Protein AF-0000000076593878 (afdb_homodimer)

Organism: Saccharopolyspora spinosa (NCBI:txid60894)

Structure (mmCIF, N/CA/C/O backbone):
data_AF-0000000076593878-model_v1
#
loop_
_entity.id
_entity.type
_entity.pdbx_description
1 polymer 'Uncharacterized protein'
#
loop_
_atom_site.group_PDB
_atom_site.id
_atom_site.type_symbol
_atom_site.label_atom_id
_atom_site.label_alt_id
_atom_site.label_comp_id
_atom_site.label_asym_id
_atom_site.label_entity_id
_atom_site.label_seq_id
_atom_site.pdbx_PDB_ins_code
_atom_site.Cartn_x
_atom_site.Cartn_y
_atom_site.Cartn_z
_atom_site.occupancy
_atom_site.B_iso_or_equiv
_atom_site.auth_seq_id
_atom_site.auth_comp_id
_atom_site.auth_asym_id
_atom_site.auth_atom_id
_atom_site.pdbx_PDB_model_num
ATOM 1 N N . MET A 1 1 ? -22.578 4.512 6.867 1 54.75 1 MET A N 1
ATOM 2 C CA . MET A 1 1 ? -22.625 3.113 6.445 1 54.75 1 MET A CA 1
ATOM 3 C C . MET A 1 1 ? -21.812 2.895 5.176 1 54.75 1 MET A C 1
ATOM 5 O O . MET A 1 1 ? -20.969 1.995 5.125 1 54.75 1 MET A O 1
ATOM 9 N N . PHE A 1 2 ? -21.906 3.781 4.332 1 72.5 2 PHE A N 1
ATOM 10 C CA . PHE A 1 2 ? -21.297 3.645 3.018 1 72.5 2 PHE A CA 1
ATOM 11 C C . PHE A 1 2 ? -19.766 3.629 3.131 1 72.5 2 PHE A C 1
ATOM 13 O O . PHE A 1 2 ? -19.109 2.781 2.529 1 72.5 2 PHE A O 1
ATOM 20 N N . LEU A 1 3 ? -19.312 4.266 4.168 1 77.94 3 LEU A N 1
ATOM 21 C CA . LEU A 1 3 ? -17.859 4.352 4.285 1 77.94 3 LEU A CA 1
ATOM 22 C C . LEU A 1 3 ? -17.297 3.072 4.887 1 77.94 3 LEU A C 1
ATOM 24 O O . LEU A 1 3 ? -16.234 2.609 4.473 1 77.94 3 LEU A O 1
ATOM 28 N N . ARG A 1 4 ? -18.078 2.559 5.812 1 79.38 4 ARG A N 1
ATOM 29 C CA . ARG A 1 4 ? -17.656 1.31 6.441 1 79.38 4 ARG A CA 1
ATOM 30 C C . ARG A 1 4 ? -17.594 0.178 5.422 1 79.38 4 ARG A C 1
ATOM 32 O O . ARG A 1 4 ? -16.656 -0.629 5.441 1 79.38 4 ARG A O 1
ATOM 39 N N . GLU A 1 5 ? -18.516 0.174 4.539 1 83.25 5 GLU A N 1
ATOM 40 C CA . GLU A 1 5 ? -18.562 -0.857 3.508 1 83.25 5 GLU A CA 1
ATOM 41 C C . GLU A 1 5 ? -17.375 -0.74 2.559 1 83.25 5 GLU A C 1
ATOM 43 O O . GLU A 1 5 ? -16.844 -1.751 2.105 1 83.25 5 GLU A O 1
ATOM 48 N N . LEU A 1 6 ? -17.047 0.473 2.32 1 83.31 6 LEU A N 1
ATOM 49 C CA . LEU A 1 6 ? -15.914 0.714 1.433 1 83.31 6 LEU A CA 1
ATOM 50 C C . LEU A 1 6 ? -14.625 0.171 2.037 1 83.31 6 LEU A C 1
ATOM 52 O O . LEU A 1 6 ? -13.875 -0.547 1.37 1 83.31 6 LEU A O 1
ATOM 56 N N . TYR A 1 7 ? -14.469 0.347 3.32 1 86.38 7 TYR A N 1
ATOM 57 C CA . TYR A 1 7 ? -13.273 -0.118 4.02 1 86.38 7 TYR A CA 1
ATOM 58 C C . TYR A 1 7 ? -13.289 -1.635 4.176 1 86.38 7 TYR A C 1
ATOM 60 O O . TYR A 1 7 ? -12.266 -2.293 4 1 86.38 7 TYR A O 1
ATOM 68 N N . GLU A 1 8 ? -14.445 -2.131 4.398 1 90.31 8 GLU A N 1
ATOM 69 C CA . GLU A 1 8 ? -14.594 -3.574 4.559 1 90.31 8 GLU A CA 1
ATOM 70 C C . GLU A 1 8 ? -14.32 -4.305 3.246 1 90.31 8 GLU A C 1
ATOM 72 O O . GLU A 1 8 ? -13.766 -5.406 3.248 1 90.31 8 GLU A O 1
ATOM 77 N N . SER A 1 9 ? -14.703 -3.691 2.174 1 92.06 9 SER A N 1
ATOM 78 C CA . SER A 1 9 ? -14.469 -4.336 0.887 1 92.06 9 SER A CA 1
ATOM 79 C C . SER A 1 9 ? -12.977 -4.492 0.606 1 92.06 9 SER A C 1
ATOM 81 O O . SER A 1 9 ? -12.547 -5.504 0.048 1 92.06 9 SER A O 1
ATOM 83 N N . VAL A 1 10 ? -12.258 -3.512 0.946 1 92.75 10 VAL A N 1
ATOM 84 C CA . VAL A 1 10 ? -10.812 -3.576 0.75 1 92.75 10 VAL A CA 1
ATOM 85 C C . VAL A 1 10 ? -10.227 -4.684 1.617 1 92.75 10 VAL A C 1
ATOM 87 O O . VAL A 1 10 ? -9.453 -5.512 1.135 1 92.75 10 VAL A O 1
ATOM 90 N N . ARG A 1 11 ? -10.633 -4.789 2.875 1 94.5 11 ARG A N 1
ATOM 91 C CA . ARG A 1 11 ? -10.141 -5.82 3.785 1 94.5 11 ARG A CA 1
ATOM 92 C C . ARG A 1 11 ? -10.492 -7.211 3.273 1 94.5 11 ARG A C 1
ATOM 94 O O . ARG A 1 11 ? -9.664 -8.125 3.316 1 94.5 11 ARG A O 1
ATOM 101 N N . GLN A 1 12 ? -11.664 -7.309 2.74 1 94.38 12 GLN A N 1
ATOM 102 C CA . GLN A 1 12 ? -12.125 -8.594 2.24 1 94.38 12 GLN A CA 1
ATOM 103 C C . GLN A 1 12 ? -11.328 -9.031 1.016 1 94.38 12 GLN A C 1
ATOM 105 O O . GLN A 1 12 ? -10.984 -10.211 0.874 1 94.38 12 GLN A O 1
ATOM 110 N N . ARG A 1 13 ? -11.102 -8.086 0.223 1 95.25 13 ARG A N 1
ATOM 111 C CA . ARG A 1 13 ? -10.328 -8.414 -0.969 1 95.25 13 ARG A CA 1
ATOM 112 C C . ARG A 1 13 ? -8.922 -8.867 -0.598 1 95.25 13 ARG A C 1
ATOM 114 O O . ARG A 1 13 ? -8.43 -9.875 -1.114 1 95.25 13 ARG A O 1
ATOM 121 N N . LEU A 1 14 ? -8.266 -8.156 0.247 1 97.56 14 LEU A N 1
ATOM 122 C CA . LEU A 1 14 ? -6.918 -8.523 0.685 1 97.56 14 LEU A CA 1
ATOM 123 C C . LEU A 1 14 ? -6.918 -9.883 1.376 1 97.56 14 LEU A C 1
ATOM 125 O O . LEU A 1 14 ? -6.035 -10.703 1.134 1 97.56 14 LEU A O 1
ATOM 129 N N . ASP A 1 15 ? -7.914 -10.133 2.174 1 97.25 15 ASP A N 1
ATOM 130 C CA . ASP A 1 15 ? -8.023 -11.406 2.867 1 97.25 15 ASP A CA 1
ATOM 131 C C . ASP A 1 15 ? -8.242 -12.555 1.88 1 97.25 15 ASP A C 1
ATOM 133 O O . ASP A 1 15 ? -7.719 -13.656 2.072 1 97.25 15 ASP A O 1
ATOM 137 N N . ALA A 1 16 ? -9.047 -12.305 0.871 1 97 16 ALA A N 1
ATOM 138 C CA . ALA A 1 16 ? -9.32 -13.32 -0.139 1 97 16 ALA A CA 1
ATOM 139 C C . ALA A 1 16 ? -8.047 -13.695 -0.891 1 97 16 ALA A C 1
ATOM 141 O O . ALA A 1 16 ? -7.77 -14.883 -1.106 1 97 16 ALA A O 1
ATOM 142 N N . VAL A 1 17 ? -7.301 -12.672 -1.257 1 97.75 17 VAL A N 1
ATOM 143 C CA . VAL A 1 17 ? -6.051 -12.914 -1.962 1 97.75 17 VAL A CA 1
ATOM 144 C C . VAL A 1 17 ? -5.09 -13.688 -1.058 1 97.75 17 VAL A C 1
ATOM 146 O O . VAL A 1 17 ? -4.477 -14.672 -1.487 1 97.75 17 VAL A O 1
ATOM 149 N N . ALA A 1 18 ? -5.008 -13.312 0.172 1 97.38 18 ALA A N 1
ATOM 150 C CA . ALA A 1 18 ? -4.137 -13.977 1.138 1 97.38 18 ALA A CA 1
ATOM 151 C C . ALA A 1 18 ? -4.512 -15.445 1.294 1 97.38 18 ALA A C 1
ATOM 153 O O . ALA A 1 18 ? -3.637 -16.312 1.355 1 97.38 18 ALA A O 1
ATOM 154 N N . ARG A 1 19 ? -5.742 -15.695 1.336 1 97.94 19 ARG A N 1
ATOM 155 C CA . ARG A 1 19 ? -6.223 -17.062 1.528 1 97.94 19 ARG A CA 1
ATOM 156 C C . ARG A 1 19 ? -5.832 -17.953 0.352 1 97.94 19 ARG A C 1
ATOM 158 O O . ARG A 1 19 ? -5.363 -19.078 0.543 1 97.94 19 ARG A O 1
ATOM 165 N N . VAL A 1 20 ? -6.016 -17.453 -0.821 1 98.19 20 VAL A N 1
ATOM 166 C CA . VAL A 1 20 ? -5.711 -18.25 -2.006 1 98.19 20 VAL A CA 1
ATOM 167 C C . VAL A 1 20 ? -4.211 -18.531 -2.064 1 98.19 20 VAL A C 1
ATOM 169 O O . VAL A 1 20 ? -3.797 -19.672 -2.336 1 98.19 20 VAL A O 1
ATOM 172 N N . VAL A 1 21 ? -3.455 -17.578 -1.783 1 98.06 21 VAL A N 1
ATOM 173 C CA . VAL A 1 21 ? -2.008 -17.719 -1.889 1 98.06 21 VAL A CA 1
ATOM 174 C C . VAL A 1 21 ? -1.508 -18.688 -0.822 1 98.06 21 VAL A C 1
ATOM 176 O O . VAL A 1 21 ? -0.576 -19.469 -1.063 1 98.06 21 VAL A O 1
ATOM 179 N N . SER A 1 22 ? -2.123 -18.75 0.292 1 96.69 22 SER A N 1
ATOM 180 C CA . SER A 1 22 ? -1.686 -19.578 1.409 1 96.69 22 SER A CA 1
ATOM 181 C C . SER A 1 22 ? -2.18 -21.016 1.257 1 96.69 22 SER A C 1
ATOM 183 O O . SER A 1 22 ? -1.476 -21.953 1.614 1 96.69 22 SER A O 1
ATOM 185 N N . ALA A 1 23 ? -3.334 -21.156 0.698 1 97.06 23 ALA A N 1
ATOM 186 C CA . ALA A 1 23 ? -3.955 -22.469 0.808 1 97.06 23 ALA A CA 1
ATOM 187 C C . ALA A 1 23 ? -4.363 -23 -0.564 1 97.06 23 ALA A C 1
ATOM 189 O O . ALA A 1 23 ? -4.699 -24.188 -0.706 1 97.06 23 ALA A O 1
ATOM 190 N N . GLY A 1 24 ? -4.391 -22.141 -1.511 1 97.69 24 GLY A N 1
ATOM 191 C CA . GLY A 1 24 ? -4.836 -22.578 -2.826 1 97.69 24 GLY A CA 1
ATOM 192 C C . GLY A 1 24 ? -3.848 -23.5 -3.514 1 97.69 24 GLY A C 1
ATOM 193 O O . GLY A 1 24 ? -2.682 -23.578 -3.119 1 97.69 24 GLY A O 1
ATOM 194 N N . ASP A 1 25 ? -4.375 -24.188 -4.508 1 97.75 25 ASP A N 1
ATOM 195 C CA . ASP A 1 25 ? -3.463 -24.984 -5.316 1 97.75 25 ASP A CA 1
ATOM 196 C C . ASP A 1 25 ? -2.664 -24.109 -6.277 1 97.75 25 ASP A C 1
ATOM 198 O O . ASP A 1 25 ? -2.922 -22.906 -6.395 1 97.75 25 ASP A O 1
ATOM 202 N N . ASP A 1 26 ? -1.731 -24.766 -6.949 1 97.38 26 ASP A N 1
ATOM 203 C CA . ASP A 1 26 ? -0.794 -24 -7.766 1 97.38 26 ASP A CA 1
ATOM 204 C C . ASP A 1 26 ? -1.521 -23.234 -8.875 1 97.38 26 ASP A C 1
ATOM 206 O O . ASP A 1 26 ? -1.157 -22.109 -9.211 1 97.38 26 ASP A O 1
ATOM 210 N N . ARG A 1 27 ? -2.453 -23.844 -9.422 1 98 27 ARG A N 1
ATOM 211 C CA . ARG A 1 27 ? -3.193 -23.188 -10.492 1 98 27 ARG A CA 1
ATOM 212 C C . ARG A 1 27 ? -3.932 -21.953 -9.984 1 98 27 ARG A C 1
ATOM 214 O O . ARG A 1 27 ? -3.904 -20.906 -10.617 1 98 27 ARG A O 1
ATOM 221 N N . ALA A 1 28 ? -4.586 -22.125 -8.875 1 98.19 28 ALA A N 1
ATOM 222 C CA . ALA A 1 28 ? -5.316 -21.016 -8.281 1 98.19 28 ALA A CA 1
ATOM 223 C C . ALA A 1 28 ? -4.371 -19.891 -7.867 1 98.19 28 ALA A C 1
ATOM 225 O O . ALA A 1 28 ? -4.668 -18.719 -8.078 1 98.19 28 ALA A O 1
ATOM 226 N N . VAL A 1 29 ? -3.258 -20.281 -7.336 1 98.44 29 VAL A N 1
ATOM 227 C CA . VAL A 1 29 ? -2.273 -19.297 -6.879 1 98.44 29 VAL A CA 1
ATOM 228 C C . VAL A 1 29 ? -1.718 -18.531 -8.07 1 98.44 29 VAL A C 1
ATOM 230 O O . VAL A 1 29 ? -1.617 -17.297 -8.031 1 98.44 29 VAL A O 1
ATOM 233 N N . THR A 1 30 ? -1.442 -19.219 -9.094 1 98.12 30 THR A N 1
ATOM 234 C CA . THR A 1 30 ? -0.913 -18.578 -10.289 1 98.12 30 THR A CA 1
ATOM 235 C C . THR A 1 30 ? -1.935 -17.609 -10.883 1 98.12 30 THR A C 1
ATOM 237 O O . THR A 1 30 ? -1.59 -16.484 -11.258 1 98.12 30 THR A O 1
ATOM 240 N N . ALA A 1 31 ? -3.162 -18.016 -10.914 1 97.88 31 ALA A N 1
ATOM 241 C CA . ALA A 1 31 ? -4.215 -17.188 -11.477 1 97.88 31 ALA A CA 1
ATOM 242 C C . ALA A 1 31 ? -4.387 -15.898 -10.672 1 97.88 31 ALA A C 1
ATOM 244 O O . ALA A 1 31 ? -4.465 -14.805 -11.242 1 97.88 31 ALA A O 1
ATOM 245 N N . VAL A 1 32 ? -4.41 -16.062 -9.406 1 97.44 32 VAL A N 1
ATOM 246 C CA . VAL A 1 32 ? -4.613 -14.906 -8.539 1 97.44 32 VAL A CA 1
ATOM 247 C C . VAL A 1 32 ? -3.396 -13.984 -8.609 1 97.44 32 VAL A C 1
ATOM 249 O O . VAL A 1 32 ? -3.535 -12.758 -8.602 1 97.44 32 VAL A O 1
ATOM 252 N N . ALA A 1 33 ? -2.254 -14.57 -8.656 1 98.19 33 ALA A N 1
ATOM 253 C CA . ALA A 1 33 ? -1.042 -13.758 -8.75 1 98.19 33 ALA A CA 1
ATOM 254 C C . ALA A 1 33 ? -1.057 -12.891 -10 1 98.19 33 ALA A C 1
ATOM 256 O O . ALA A 1 33 ? -0.805 -11.688 -9.93 1 98.19 33 ALA A O 1
ATOM 257 N N . ARG A 1 34 ? -1.435 -13.43 -11.086 1 97.38 34 ARG A N 1
ATOM 258 C CA . ARG A 1 34 ? -1.4 -12.719 -12.359 1 97.38 34 ARG A CA 1
ATOM 259 C C . ARG A 1 34 ? -2.494 -11.656 -12.43 1 97.38 34 ARG A C 1
ATOM 261 O O . ARG A 1 34 ? -2.303 -10.594 -13.031 1 97.38 34 ARG A O 1
ATOM 268 N N . SER A 1 35 ? -3.535 -11.883 -11.727 1 95.75 35 SER A N 1
ATOM 269 C CA . SER A 1 35 ? -4.645 -10.938 -11.797 1 95.75 35 SER A CA 1
ATOM 270 C C . SER A 1 35 ? -4.523 -9.859 -10.719 1 95.75 35 SER A C 1
ATOM 272 O O . SER A 1 35 ? -4.863 -8.703 -10.953 1 95.75 35 SER A O 1
ATOM 274 N N . GLU A 1 36 ? -3.996 -10.281 -9.539 1 97 36 GLU A N 1
ATOM 275 C CA . GLU A 1 36 ? -4.148 -9.383 -8.398 1 97 36 GLU A CA 1
ATOM 276 C C . GLU A 1 36 ? -2.832 -8.695 -8.062 1 97 36 GLU A C 1
ATOM 278 O O . GLU A 1 36 ? -2.828 -7.566 -7.555 1 97 36 GLU A O 1
ATOM 283 N N . VAL A 1 37 ? -1.697 -9.273 -8.352 1 97.5 37 VAL A N 1
ATOM 284 C CA . VAL A 1 37 ? -0.417 -8.742 -7.895 1 97.5 37 VAL A CA 1
ATOM 285 C C . VAL A 1 37 ? -0.164 -7.383 -8.539 1 97.5 37 VAL A C 1
ATOM 287 O O . VAL A 1 37 ? 0.262 -6.441 -7.863 1 97.5 37 VAL A O 1
ATOM 290 N N . PRO A 1 38 ? -0.477 -7.188 -9.812 1 97 38 PRO A N 1
ATOM 291 C CA . PRO A 1 38 ? -0.31 -5.844 -10.375 1 97 38 PRO A CA 1
ATOM 292 C C . PRO A 1 38 ? -1.121 -4.785 -9.633 1 97 38 PRO A C 1
ATOM 294 O O . PRO A 1 38 ? -0.655 -3.658 -9.461 1 97 38 PRO A O 1
ATOM 297 N N . HIS A 1 39 ? -2.242 -5.133 -9.148 1 96.62 39 HIS A N 1
ATOM 298 C CA . HIS A 1 39 ? -3.086 -4.199 -8.414 1 96.62 39 HIS A CA 1
ATOM 299 C C . HIS A 1 39 ? -2.502 -3.902 -7.035 1 96.62 39 HIS A C 1
ATOM 301 O O . HIS A 1 39 ? -2.529 -2.756 -6.578 1 96.62 39 HIS A O 1
ATOM 307 N N . LEU A 1 40 ? -2.002 -4.938 -6.414 1 97.5 40 LEU A N 1
ATOM 308 C CA . LEU A 1 40 ? -1.362 -4.758 -5.117 1 97.5 40 LEU A CA 1
ATOM 309 C C . LEU A 1 40 ? -0.147 -3.844 -5.23 1 97.5 40 LEU A C 1
ATOM 311 O O . LEU A 1 40 ? 0.037 -2.941 -4.41 1 97.5 40 LEU A O 1
ATOM 315 N N . ILE A 1 41 ? 0.618 -4.051 -6.262 1 97.56 41 ILE A N 1
ATOM 316 C CA . ILE A 1 41 ? 1.822 -3.258 -6.484 1 97.56 41 ILE A CA 1
ATOM 317 C C . ILE A 1 41 ? 1.442 -1.802 -6.738 1 97.56 41 ILE A C 1
ATOM 319 O O . ILE A 1 41 ? 2.049 -0.888 -6.172 1 97.56 41 ILE A O 1
ATOM 323 N N . ASP A 1 42 ? 0.435 -1.6 -7.5 1 96.44 42 ASP A N 1
ATOM 324 C CA . ASP A 1 42 ? -0.007 -0.241 -7.801 1 96.44 42 ASP A CA 1
ATOM 325 C C . ASP A 1 42 ? -0.528 0.456 -6.547 1 96.44 42 ASP A C 1
ATOM 327 O O . ASP A 1 42 ? -0.316 1.657 -6.363 1 96.44 42 ASP A O 1
ATOM 331 N N . ALA A 1 43 ? -1.231 -0.289 -5.742 1 96.62 43 ALA A N 1
ATOM 332 C CA . ALA A 1 43 ? -1.717 0.284 -4.488 1 96.62 43 ALA A CA 1
ATOM 333 C C . ALA A 1 43 ? -0.556 0.694 -3.588 1 96.62 43 ALA A C 1
ATOM 335 O O . ALA A 1 43 ? -0.56 1.789 -3.02 1 96.62 43 ALA A O 1
ATOM 336 N N . VAL A 1 44 ? 0.426 -0.182 -3.479 1 97.25 44 VAL A N 1
ATOM 337 C CA . VAL A 1 44 ? 1.602 0.127 -2.672 1 97.25 44 VAL A CA 1
ATOM 338 C C . VAL A 1 44 ? 2.285 1.38 -3.213 1 97.25 44 VAL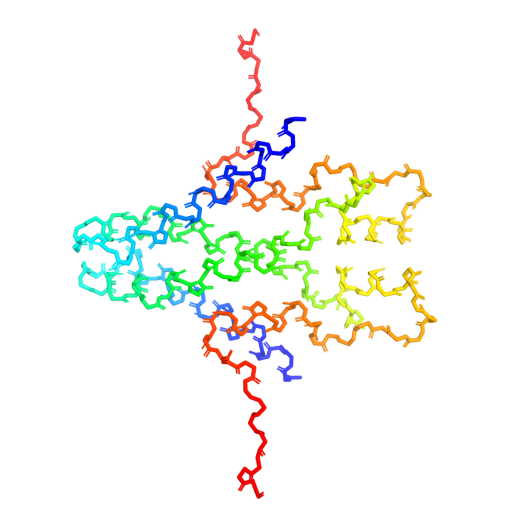 A C 1
ATOM 340 O O . VAL A 1 44 ? 2.607 2.297 -2.455 1 97.25 44 VAL A O 1
ATOM 343 N N . ARG A 1 45 ? 2.428 1.451 -4.492 1 96.56 45 ARG A N 1
ATOM 344 C CA . ARG A 1 45 ? 3.068 2.604 -5.117 1 96.56 45 ARG A CA 1
ATOM 345 C C . ARG A 1 45 ? 2.291 3.883 -4.832 1 96.56 45 ARG A C 1
ATOM 347 O O . ARG A 1 45 ? 2.881 4.906 -4.477 1 96.56 45 ARG A O 1
ATOM 354 N N . THR A 1 46 ? 1.038 3.812 -5.008 1 94.88 46 THR A N 1
ATOM 355 C CA . THR A 1 46 ? 0.166 4.961 -4.785 1 94.88 46 THR A CA 1
ATOM 356 C C . THR A 1 46 ? 0.274 5.453 -3.346 1 94.88 46 THR A C 1
ATOM 358 O O . THR A 1 46 ? 0.442 6.648 -3.104 1 94.88 46 THR A O 1
ATOM 361 N N . LEU A 1 47 ? 0.268 4.523 -2.422 1 95 47 LEU A N 1
ATOM 362 C CA . LEU A 1 47 ? 0.252 4.855 -1.002 1 95 47 LEU A CA 1
ATOM 363 C C . LEU A 1 47 ? 1.627 5.328 -0.539 1 95 47 LEU A C 1
ATOM 365 O O . LEU A 1 47 ? 1.731 6.254 0.265 1 95 47 LEU A O 1
ATOM 369 N N . MET A 1 48 ? 2.666 4.715 -1.066 1 93.75 48 MET A N 1
ATOM 370 C CA . MET A 1 48 ? 4.027 5.059 -0.657 1 93.75 48 MET A CA 1
ATOM 371 C C . MET A 1 48 ? 4.414 6.441 -1.162 1 93.75 48 MET A C 1
ATOM 373 O O . MET A 1 48 ? 5.203 7.145 -0.524 1 93.75 48 MET A O 1
ATOM 377 N N . ALA A 1 49 ? 3.871 6.836 -2.209 1 91.5 49 ALA A N 1
ATOM 378 C CA . ALA A 1 49 ? 4.199 8.125 -2.805 1 91.5 49 ALA A CA 1
ATOM 379 C C . ALA A 1 49 ? 3.977 9.266 -1.811 1 91.5 49 ALA A C 1
ATOM 381 O O . ALA A 1 49 ? 4.742 10.227 -1.779 1 91.5 49 ALA A O 1
ATOM 382 N N . GLY A 1 50 ? 3.01 9.109 -1.021 1 87.5 50 GLY A N 1
ATOM 383 C CA . GLY A 1 50 ? 2.691 10.141 -0.043 1 87.5 50 GLY A CA 1
ATOM 384 C C . GLY A 1 50 ? 3.715 10.242 1.072 1 87.5 50 GLY A C 1
ATOM 385 O O . GLY A 1 50 ? 3.758 11.242 1.794 1 87.5 50 GLY A O 1
ATOM 386 N N . HIS A 1 51 ? 4.547 9.25 1.179 1 88.06 51 HIS A N 1
ATOM 387 C CA . HIS A 1 51 ? 5.5 9.195 2.281 1 88.06 51 HIS A CA 1
ATOM 388 C C . HIS A 1 51 ? 6.93 9.391 1.784 1 88.06 51 HIS A C 1
ATOM 390 O O . HIS A 1 51 ? 7.879 9.328 2.568 1 88.06 51 HIS A O 1
ATOM 396 N N . GLU A 1 52 ? 7.035 9.586 0.496 1 87.5 52 GLU A N 1
ATOM 397 C CA . GLU A 1 52 ? 8.336 9.969 -0.034 1 87.5 52 GLU A CA 1
ATOM 398 C C . GLU A 1 52 ? 8.656 11.43 0.295 1 87.5 52 GLU A C 1
ATOM 400 O O . GLU A 1 52 ? 7.766 12.281 0.287 1 87.5 52 GLU A O 1
ATOM 405 N N . PRO A 1 53 ? 9.898 11.648 0.583 1 83.12 53 PRO A N 1
ATOM 406 C CA . PRO A 1 53 ? 10.25 13.023 0.966 1 83.12 53 PRO A CA 1
ATOM 407 C C . PRO A 1 53 ? 9.992 14.031 -0.152 1 83.12 53 PRO A C 1
ATOM 409 O O . PRO A 1 53 ? 10.195 13.719 -1.328 1 83.12 53 PRO A O 1
ATOM 412 N N . ASN A 1 54 ? 9.516 15.211 0.283 1 79.56 54 ASN A N 1
ATOM 413 C CA . ASN A 1 54 ? 9.398 16.297 -0.678 1 79.56 54 ASN A CA 1
ATOM 414 C C . ASN A 1 54 ? 10.742 16.969 -0.93 1 79.56 54 ASN A C 1
ATOM 416 O O . ASN A 1 54 ? 11.781 16.453 -0.537 1 79.56 54 ASN A O 1
ATOM 420 N N . GLU A 1 55 ? 10.703 18.156 -1.499 1 80.31 55 GLU A N 1
ATOM 421 C CA . GLU A 1 55 ? 11.914 18.828 -1.938 1 80.31 55 GLU A CA 1
ATOM 422 C C . GLU A 1 55 ? 12.773 19.25 -0.747 1 80.31 55 GLU A C 1
ATOM 424 O O . GLU A 1 55 ? 14 19.359 -0.864 1 80.31 55 GLU A O 1
ATOM 429 N N . ILE A 1 56 ? 12.18 19.422 0.425 1 77.06 56 ILE A N 1
ATOM 430 C CA . ILE A 1 56 ? 12.93 19.891 1.586 1 77.06 56 ILE A CA 1
ATOM 431 C C . ILE A 1 56 ? 13.195 18.734 2.535 1 77.06 56 ILE A C 1
ATOM 433 O O . ILE A 1 56 ? 13.641 18.938 3.666 1 77.06 56 ILE A O 1
ATOM 437 N N . GLY A 1 57 ? 12.82 17.453 2.047 1 77.56 57 GLY A N 1
ATOM 438 C CA . GLY A 1 57 ? 13.18 16.266 2.795 1 77.56 57 GLY A CA 1
ATOM 439 C C . GLY A 1 57 ? 12.117 15.852 3.795 1 77.56 57 GLY A C 1
ATOM 440 O O . GLY A 1 57 ? 12.367 14.992 4.652 1 77.56 57 GLY A O 1
ATOM 441 N N . GLU A 1 58 ? 10.961 16.453 3.725 1 77.75 58 GLU A N 1
ATOM 442 C CA . GLU A 1 58 ? 9.875 16.141 4.656 1 77.75 58 GLU A CA 1
ATOM 443 C C . GLU A 1 58 ? 8.898 15.133 4.051 1 77.75 58 GLU A C 1
ATOM 445 O O . GLU A 1 58 ? 8.688 15.117 2.838 1 77.75 58 GLU A O 1
ATOM 450 N N . CYS A 1 59 ? 8.414 14.281 4.992 1 85.12 59 CYS A N 1
ATOM 451 C CA . CYS A 1 59 ? 7.312 13.422 4.574 1 85.12 59 CYS A CA 1
ATOM 452 C C . CYS A 1 59 ? 5.996 14.195 4.566 1 85.12 59 CYS A C 1
ATOM 454 O O . CYS A 1 59 ? 5.508 14.609 5.621 1 85.12 59 CYS A O 1
ATOM 456 N N . PRO A 1 60 ? 5.461 14.344 3.48 1 80.56 60 PRO A N 1
ATOM 457 C CA . PRO A 1 60 ? 4.238 15.148 3.402 1 80.56 60 PRO A CA 1
ATOM 458 C C . PRO A 1 60 ? 3.104 14.578 4.25 1 80.56 60 PRO A C 1
ATOM 460 O O . PRO A 1 60 ? 2.371 15.328 4.898 1 80.56 60 PRO A O 1
ATOM 463 N N . ALA A 1 61 ? 2.994 13.312 4.352 1 78.5 61 ALA A N 1
ATOM 464 C CA . ALA A 1 61 ? 1.88 12.688 5.062 1 78.5 61 ALA A CA 1
ATOM 465 C C . ALA A 1 61 ? 2.086 12.75 6.574 1 78.5 61 ALA A C 1
ATOM 467 O O . ALA A 1 61 ? 1.138 12.984 7.324 1 78.5 61 ALA A O 1
ATOM 468 N N . CYS A 1 62 ? 3.402 12.562 7.02 1 77 62 CYS A N 1
ATOM 469 C CA . CYS A 1 62 ? 3.645 12.438 8.453 1 77 62 CYS A CA 1
ATOM 470 C C . CYS A 1 62 ? 3.916 13.805 9.078 1 77 62 CYS A C 1
ATOM 472 O O . CYS A 1 62 ? 3.672 14.008 10.273 1 77 62 CYS A O 1
ATOM 474 N N . SER A 1 63 ? 4.875 14.609 8.453 1 63.53 63 SER A N 1
ATOM 475 C CA . SER A 1 63 ? 5.16 15.93 9.016 1 63.53 63 SER A CA 1
ATOM 476 C C . SER A 1 63 ? 3.877 16.641 9.422 1 63.53 63 SER A C 1
ATOM 478 O O . SER A 1 63 ? 3.846 17.344 10.438 1 63.53 63 SER A O 1
ATOM 480 N N . ARG A 1 64 ? 3.055 16.344 8.648 1 56.47 64 ARG A N 1
ATOM 481 C CA . ARG A 1 64 ? 1.782 17.031 8.805 1 56.47 64 ARG A CA 1
ATOM 482 C C . ARG A 1 64 ? 1.051 16.562 10.055 1 56.47 64 ARG A C 1
ATOM 484 O O . ARG A 1 64 ? 0.473 17.375 10.781 1 56.47 64 ARG A O 1
ATOM 491 N N . THR A 1 65 ? 1.117 15.227 10.32 1 56.22 65 THR A N 1
ATOM 492 C CA . THR A 1 65 ? 0.503 14.648 11.516 1 56.22 65 THR A CA 1
ATOM 493 C C . THR A 1 65 ? 1.147 15.211 12.781 1 56.22 65 THR A C 1
ATOM 495 O O . THR A 1 65 ? 0.454 15.508 13.75 1 56.22 65 THR A O 1
ATOM 498 N N . LEU A 1 66 ? 2.436 15.391 12.75 1 55.91 66 LEU A N 1
ATOM 499 C CA . LEU A 1 66 ? 3.162 15.844 13.93 1 55.91 66 LEU A CA 1
ATOM 500 C C . LEU A 1 66 ? 2.969 17.344 14.141 1 55.91 66 LEU A C 1
ATOM 502 O O . LEU A 1 66 ? 2.932 17.812 15.281 1 55.91 66 LEU A O 1
ATOM 506 N N . ARG A 1 67 ? 3.111 18.078 13.016 1 53.41 67 ARG A N 1
ATOM 507 C CA . ARG A 1 67 ? 2.963 19.516 13.211 1 53.41 67 ARG A CA 1
ATOM 508 C C . ARG A 1 67 ? 1.674 19.844 13.961 1 53.41 67 ARG A C 1
ATOM 510 O O . ARG A 1 67 ? 1.615 20.812 14.719 1 53.41 67 ARG A O 1
ATOM 517 N N . ARG A 1 68 ? 0.589 19.109 13.711 1 51.28 68 ARG A N 1
ATOM 518 C CA . ARG A 1 68 ? -0.612 19.406 14.484 1 51.28 68 ARG A CA 1
ATOM 519 C C . ARG A 1 68 ? -0.355 19.25 15.977 1 51.28 68 ARG A C 1
ATOM 521 O O . ARG A 1 68 ? -0.989 19.906 16.797 1 51.28 68 ARG A O 1
ATOM 528 N N . TRP A 1 69 ? 0.485 18.281 16.312 1 49.72 69 TRP A N 1
ATOM 529 C CA . TRP A 1 69 ? 0.629 18.031 17.734 1 49.72 69 TRP A CA 1
ATOM 530 C C . TRP A 1 69 ? 1.894 18.672 18.281 1 49.72 69 TRP A C 1
ATOM 532 O O . TRP A 1 69 ? 1.935 19.094 19.438 1 49.72 69 TRP A O 1
ATOM 542 N N . THR A 1 70 ? 3.02 18.391 17.75 1 49.53 70 THR A N 1
ATOM 543 C CA . THR A 1 70 ? 4.215 18.844 18.438 1 49.53 70 THR A CA 1
ATOM 544 C C . THR A 1 70 ? 4.73 20.141 17.844 1 49.53 70 THR A C 1
ATOM 546 O O . THR A 1 70 ? 4.371 20.5 16.719 1 49.53 70 THR A O 1
ATOM 549 N N . LYS A 1 71 ? 5.59 20.906 18.578 1 47.78 71 LYS A N 1
ATOM 550 C CA . LYS A 1 71 ? 6.367 22.125 18.344 1 47.78 71 LYS A CA 1
ATOM 551 C C . LYS A 1 71 ? 7.047 22.078 16.969 1 47.78 71 LYS A C 1
ATOM 553 O O . LYS A 1 71 ? 7.508 21.031 16.531 1 47.78 71 LYS A O 1
ATOM 558 N N . PRO A 1 72 ? 7.113 23.188 16.141 1 47.66 72 PRO A N 1
ATOM 559 C CA . PRO A 1 72 ? 7.617 23.469 14.789 1 47.66 72 PRO A CA 1
ATOM 560 C C . PRO A 1 72 ? 8.812 22.594 14.414 1 47.66 72 PRO A C 1
ATOM 562 O O . PRO A 1 72 ? 9.078 22.391 13.227 1 47.66 72 PRO A O 1
ATOM 565 N N . TRP A 1 73 ? 9.578 22.219 15.336 1 48.41 73 TRP A N 1
ATOM 566 C CA . TRP A 1 73 ? 10.953 21.844 15.031 1 48.41 73 TRP A CA 1
ATOM 567 C C . TRP A 1 73 ? 11.047 20.375 14.641 1 48.41 73 TRP A C 1
ATOM 569 O O . TRP A 1 73 ? 12.117 19.891 14.242 1 48.41 73 TRP A O 1
ATOM 579 N N . ARG A 1 74 ? 10.047 19.5 15.039 1 52 74 ARG A N 1
ATOM 580 C CA . ARG A 1 74 ? 10.43 18.109 14.828 1 52 74 ARG A CA 1
ATOM 581 C C . ARG A 1 74 ? 9.883 17.578 13.508 1 52 74 ARG A C 1
ATOM 583 O O . ARG A 1 74 ? 8.703 17.25 13.406 1 52 74 ARG A O 1
ATOM 590 N N . ARG A 1 75 ? 10.312 18.078 12.453 1 51.94 75 ARG A N 1
ATOM 591 C CA . ARG A 1 75 ? 10.039 17.688 11.078 1 51.94 75 ARG A CA 1
ATOM 592 C C . ARG A 1 75 ? 10.242 16.188 10.883 1 51.94 75 ARG A C 1
ATOM 594 O O . ARG A 1 75 ? 11.25 15.633 11.32 1 51.94 75 ARG A O 1
ATOM 601 N N . PRO A 1 76 ? 9.094 15.5 10.695 1 56.56 76 PRO A N 1
ATOM 602 C CA . PRO A 1 76 ? 9.469 14.094 10.539 1 56.56 76 PRO A CA 1
ATOM 603 C C . PRO A 1 76 ? 10.57 13.883 9.5 1 56.56 76 PRO A C 1
ATOM 605 O O . PRO A 1 76 ? 10.539 14.508 8.438 1 56.56 76 PRO A O 1
ATOM 608 N N . THR A 1 77 ? 11.68 13.422 10.0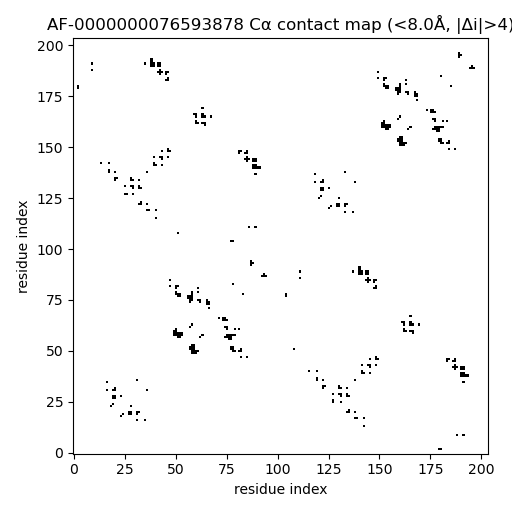94 1 63.16 77 THR A N 1
ATOM 609 C CA . THR A 1 77 ? 12.852 13.141 9.281 1 63.16 77 THR A CA 1
ATOM 610 C C . THR A 1 77 ? 12.547 12.07 8.242 1 63.16 77 THR A C 1
ATOM 612 O O . THR A 1 77 ? 11.672 11.227 8.445 1 63.16 77 THR A O 1
ATOM 615 N N . SER A 1 78 ? 12.539 12.453 6.984 1 65.62 78 SER A N 1
ATOM 616 C CA . SER A 1 78 ? 12.586 11.414 5.961 1 65.62 78 SER A CA 1
ATOM 617 C C . SER A 1 78 ? 13.711 10.422 6.234 1 65.62 78 SER A C 1
ATOM 619 O O . SER A 1 78 ? 14.812 10.812 6.621 1 65.62 78 SER A O 1
ATOM 621 N N . PRO A 1 79 ? 13.5 9.039 6.094 1 82 79 PRO A N 1
ATOM 622 C CA . PRO A 1 79 ? 12.211 8.367 5.879 1 82 79 PRO A CA 1
ATOM 623 C C . PRO A 1 79 ? 11.328 8.375 7.121 1 82 79 PRO A C 1
ATOM 625 O O . PRO A 1 79 ? 11.836 8.25 8.242 1 82 79 PRO A O 1
ATOM 628 N N . CYS A 1 80 ? 10.133 8.648 6.934 1 85.94 80 CYS A N 1
ATOM 629 C CA . CYS A 1 80 ? 9.195 8.641 8.047 1 85.94 80 CYS A CA 1
ATOM 630 C C . CYS A 1 80 ? 8.945 7.223 8.539 1 85.94 80 CYS A C 1
ATOM 632 O O . CYS A 1 80 ? 9.297 6.254 7.863 1 85.94 80 CYS A O 1
ATOM 634 N N . THR A 1 81 ? 8.352 7.129 9.719 1 86.38 81 THR A N 1
ATOM 635 C CA . THR A 1 81 ? 8.109 5.84 10.359 1 86.38 81 THR A CA 1
ATOM 636 C C . THR A 1 81 ? 7.152 4.996 9.523 1 86.38 81 THR A C 1
ATOM 638 O O . THR A 1 81 ? 7.281 3.77 9.461 1 86.38 81 THR A O 1
ATOM 641 N N . VAL A 1 82 ? 6.199 5.578 8.883 1 88.31 82 VAL A N 1
ATOM 642 C CA . VAL A 1 82 ? 5.223 4.84 8.086 1 88.31 82 VAL A CA 1
ATOM 643 C C . VAL A 1 82 ? 5.902 4.227 6.863 1 88.31 82 VAL A C 1
ATOM 645 O O . VAL A 1 82 ? 5.68 3.057 6.543 1 88.31 82 VAL A O 1
ATOM 648 N N . TYR A 1 83 ? 6.723 5.062 6.188 1 91.19 83 TYR A N 1
ATOM 649 C CA . TYR A 1 83 ? 7.48 4.531 5.059 1 91.19 83 TYR A CA 1
ATOM 650 C C . TYR A 1 83 ? 8.336 3.342 5.488 1 91.19 83 TYR A C 1
ATOM 652 O O . TYR A 1 83 ? 8.359 2.312 4.809 1 91.19 83 TYR A O 1
ATOM 660 N N . LEU A 1 84 ? 8.961 3.486 6.609 1 89.94 84 LEU A N 1
ATOM 661 C CA . LEU A 1 84 ? 9.844 2.432 7.09 1 89.94 84 LEU A CA 1
ATOM 662 C C . LEU A 1 84 ? 9.047 1.187 7.469 1 89.94 84 LEU A C 1
ATOM 664 O O . LEU A 1 84 ? 9.5 0.062 7.234 1 89.94 84 LEU A O 1
ATOM 668 N N . ALA A 1 85 ? 7.914 1.35 8.062 1 91.69 85 ALA A N 1
ATOM 669 C CA . ALA A 1 85 ? 7.066 0.213 8.414 1 91.69 85 ALA A CA 1
ATOM 670 C C . ALA A 1 85 ? 6.594 -0.523 7.164 1 91.69 85 ALA A C 1
ATOM 672 O O . ALA A 1 85 ? 6.594 -1.756 7.125 1 91.69 85 ALA A O 1
ATOM 673 N N . ALA A 1 86 ? 6.234 0.243 6.191 1 93.81 86 ALA A N 1
ATOM 674 C CA . ALA A 1 86 ? 5.809 -0.367 4.934 1 93.81 86 ALA A CA 1
ATOM 675 C C . ALA A 1 86 ? 6.965 -1.101 4.262 1 93.81 86 ALA A C 1
ATOM 677 O O . ALA A 1 86 ? 6.785 -2.199 3.732 1 93.81 86 ALA A O 1
ATOM 678 N N . ARG A 1 87 ? 8.117 -0.42 4.293 1 92.88 87 ARG A N 1
A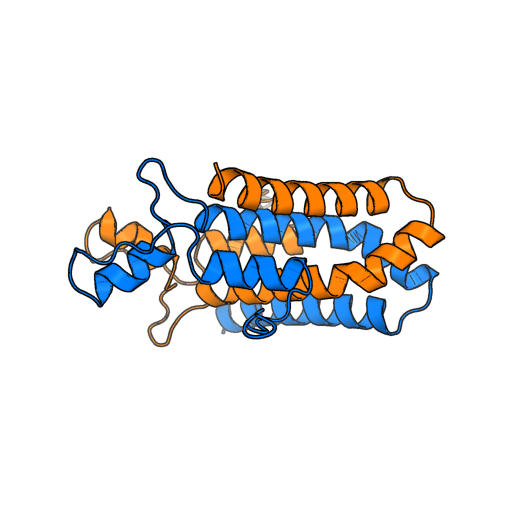TOM 679 C CA . ARG A 1 87 ? 9.297 -1.071 3.74 1 92.88 87 ARG A CA 1
ATOM 680 C C . ARG A 1 87 ? 9.602 -2.377 4.469 1 92.88 87 ARG A C 1
ATOM 682 O O . ARG A 1 87 ? 9.93 -3.383 3.84 1 92.88 87 ARG A O 1
ATOM 689 N N . ARG A 1 88 ? 9.516 -2.381 5.723 1 91.94 88 ARG A N 1
ATOM 690 C CA . ARG A 1 88 ? 9.758 -3.582 6.516 1 91.94 88 ARG A CA 1
ATOM 691 C C . ARG A 1 88 ? 8.781 -4.691 6.141 1 91.94 88 ARG A C 1
ATOM 693 O O . ARG A 1 88 ? 9.164 -5.859 6.051 1 91.94 88 ARG A O 1
ATOM 700 N N . ALA A 1 89 ? 7.602 -4.312 5.922 1 92.75 89 ALA A N 1
ATOM 701 C CA . ALA A 1 89 ? 6.605 -5.301 5.523 1 92.75 89 ALA A CA 1
ATOM 702 C C . ALA A 1 89 ? 6.957 -5.926 4.176 1 92.75 89 ALA A C 1
ATOM 704 O O . ALA A 1 89 ? 6.762 -7.125 3.969 1 92.75 89 ALA A O 1
ATOM 705 N N . LEU A 1 90 ? 7.516 -5.113 3.33 1 92.06 90 LEU A N 1
ATOM 706 C CA . LEU A 1 90 ? 7.848 -5.586 1.991 1 92.06 90 LEU A CA 1
ATOM 707 C C . LEU A 1 90 ? 9.047 -6.523 2.027 1 92.06 90 LEU A C 1
ATOM 709 O O . LEU A 1 90 ? 9.172 -7.414 1.182 1 92.06 90 LEU A O 1
ATOM 713 N N . PHE A 1 91 ? 9.93 -6.332 2.939 1 88.25 91 PHE A N 1
ATOM 714 C CA . PHE A 1 91 ? 11.188 -7.059 2.936 1 88.25 91 PHE A CA 1
ATOM 715 C C . PHE A 1 91 ? 11.234 -8.07 4.074 1 88.25 91 PHE A C 1
ATOM 717 O O . PHE A 1 91 ? 12.211 -8.805 4.223 1 88.25 91 PHE A O 1
ATOM 724 N N . ASP A 1 92 ? 10.141 -8.32 4.699 1 74.31 92 ASP A N 1
ATOM 725 C CA . ASP A 1 92 ? 10.078 -9.227 5.844 1 74.31 92 ASP A CA 1
ATOM 726 C C . ASP A 1 92 ? 11.141 -8.859 6.879 1 74.31 92 ASP A C 1
ATOM 728 O O . ASP A 1 92 ? 11.82 -9.742 7.418 1 74.31 92 ASP A O 1
ATOM 732 N N . GLU A 1 93 ? 11.57 -7.641 6.824 1 63.53 93 GLU A N 1
ATOM 733 C CA . GLU A 1 93 ? 12.531 -7.223 7.84 1 63.53 93 GLU A CA 1
ATOM 734 C C . GLU A 1 93 ? 11.844 -6.996 9.188 1 63.53 93 GLU A C 1
ATOM 736 O O . GLU A 1 93 ? 10.742 -6.453 9.242 1 63.53 93 GLU A O 1
ATOM 741 N N . THR A 1 94 ? 11.891 -8.062 10 1 52.03 94 THR A N 1
ATOM 742 C CA . THR A 1 94 ? 11.328 -7.918 11.336 1 52.03 94 THR A CA 1
ATOM 743 C C . THR A 1 94 ? 12.008 -6.773 12.086 1 52.03 94 THR A C 1
ATOM 745 O O . THR A 1 94 ? 13.164 -6.441 11.812 1 52.03 94 THR A O 1
ATOM 748 N N . ASP A 1 95 ? 11.18 -5.738 12.594 1 46.62 95 ASP A N 1
ATOM 749 C CA . ASP A 1 95 ? 11.781 -4.734 13.469 1 46.62 95 ASP A CA 1
ATOM 750 C C . ASP A 1 95 ? 12.844 -5.359 14.375 1 46.62 95 ASP A C 1
ATOM 752 O O . ASP A 1 95 ? 13.211 -4.773 15.391 1 46.62 95 ASP A O 1
ATOM 756 N N . GLU A 1 96 ? 13.234 -6.496 14.297 1 42.94 96 GLU A N 1
ATOM 757 C CA . GLU A 1 96 ? 14.219 -6.867 15.305 1 42.94 96 GLU A CA 1
ATOM 758 C C . GLU A 1 96 ? 15.43 -5.938 15.258 1 42.94 96 GLU A C 1
ATOM 760 O O . GLU A 1 96 ? 15.961 -5.652 14.188 1 42.94 96 GLU A O 1
ATOM 765 N N . PRO A 1 97 ? 15.609 -5.039 16.297 1 37.81 97 PRO A N 1
ATOM 766 C CA . PRO A 1 97 ? 16.859 -4.289 16.438 1 37.81 97 PRO A CA 1
ATOM 767 C C . PRO A 1 97 ? 18.078 -5.082 15.984 1 37.81 97 PRO A C 1
ATOM 769 O O . PRO A 1 97 ? 18.203 -6.27 16.297 1 37.81 97 PRO A O 1
ATOM 772 N N . ARG A 1 98 ? 18.609 -5.094 14.781 1 36.47 98 ARG A N 1
ATOM 773 C CA . ARG A 1 98 ? 19.984 -5.582 14.703 1 36.47 98 ARG A CA 1
ATOM 774 C C . ARG A 1 98 ? 20.797 -5.133 15.906 1 36.47 98 ARG A C 1
ATOM 776 O O . ARG A 1 98 ? 21.406 -4.066 15.891 1 36.47 98 ARG A O 1
ATOM 783 N N . HIS A 1 99 ? 20.484 -4.984 17.031 1 34.41 99 HIS A N 1
ATOM 784 C CA . HIS A 1 99 ? 21.453 -4.68 18.062 1 34.41 99 HIS A CA 1
ATOM 785 C C . HIS A 1 99 ? 22.797 -5.355 17.781 1 34.41 99 HIS A C 1
ATOM 787 O O . HIS A 1 99 ? 23.828 -4.691 17.719 1 34.41 99 HIS A O 1
ATOM 793 N N . ALA A 1 100 ? 23.219 -6.289 19.047 1 30.95 100 ALA A N 1
ATOM 794 C CA . ALA A 1 100 ? 24.219 -6.449 20.109 1 30.95 100 ALA A CA 1
ATOM 795 C C . ALA A 1 100 ? 25.266 -7.488 19.719 1 30.95 100 ALA A C 1
ATOM 797 O O . ALA A 1 100 ? 26 -7.98 20.578 1 30.95 100 ALA A O 1
ATOM 798 N N . LEU A 1 101 ? 25.047 -7.938 18.422 1 28.33 101 LEU A N 1
ATOM 799 C CA . LEU A 1 101 ? 26.25 -8.773 18.406 1 28.33 101 LEU A CA 1
ATOM 800 C C . LEU A 1 101 ? 27.5 -7.914 18.328 1 28.33 101 LEU A C 1
ATOM 802 O O . LEU A 1 101 ? 28.609 -8.438 18.172 1 28.33 101 LEU A O 1
ATOM 806 N N . HIS A 1 102 ? 27.375 -6.531 18.312 1 25.95 102 HIS A N 1
ATOM 807 C CA . HIS A 1 102 ? 28.719 -6.137 18.703 1 25.95 102 HIS A CA 1
ATOM 808 C C . HIS A 1 102 ? 28.969 -6.391 20.188 1 25.95 102 HIS A C 1
ATOM 810 O O . HIS A 1 102 ? 28.094 -6.117 21.016 1 25.95 102 HIS A O 1
ATOM 816 N N . MET B 1 1 ? 22.328 10.203 0.082 1 54.66 1 MET B N 1
ATOM 817 C CA . MET B 1 1 ? 22.531 8.992 -0.71 1 54.66 1 MET B CA 1
ATOM 818 C C . MET B 1 1 ? 21.781 7.812 -0.103 1 54.66 1 MET B C 1
ATOM 820 O O . MET B 1 1 ? 21.031 7.125 -0.795 1 54.66 1 MET B O 1
ATOM 824 N N . PHE B 1 2 ? 21.828 7.742 1.127 1 71.75 2 PHE B N 1
ATOM 825 C CA . PHE B 1 2 ? 21.281 6.594 1.836 1 71.75 2 PHE B CA 1
ATOM 826 C C . PHE B 1 2 ? 19.766 6.539 1.69 1 71.75 2 PHE B C 1
ATOM 828 O O . PHE B 1 2 ? 19.203 5.48 1.398 1 71.75 2 PHE B O 1
ATOM 835 N N . LEU B 1 3 ? 19.203 7.691 1.508 1 77.94 3 LEU B N 1
ATOM 836 C CA . LEU B 1 3 ? 17.734 7.711 1.439 1 77.94 3 LEU B CA 1
ATOM 837 C C . LEU B 1 3 ? 17.25 7.316 0.048 1 77.94 3 LEU B C 1
ATOM 839 O O . LEU B 1 3 ? 16.25 6.609 -0.087 1 77.94 3 LEU B O 1
ATOM 843 N N . ARG B 1 4 ? 18.047 7.766 -0.904 1 79.5 4 ARG B N 1
ATOM 844 C CA . ARG B 1 4 ? 17.719 7.422 -2.283 1 79.5 4 ARG B CA 1
ATOM 845 C C . ARG B 1 4 ? 17.797 5.918 -2.508 1 79.5 4 ARG B C 1
ATOM 847 O O . ARG B 1 4 ? 16.953 5.34 -3.188 1 79.5 4 ARG B O 1
ATOM 854 N N . GLU B 1 5 ? 18.766 5.312 -1.896 1 83.44 5 GLU B N 1
ATOM 855 C CA . GLU B 1 5 ? 18.938 3.871 -2.031 1 83.44 5 GLU B CA 1
ATOM 856 C C . GLU B 1 5 ? 17.781 3.107 -1.391 1 83.44 5 GLU B C 1
ATOM 858 O O . GLU B 1 5 ? 17.359 2.072 -1.905 1 83.44 5 GLU B O 1
ATOM 863 N N . LEU B 1 6 ? 17.359 3.67 -0.319 1 83.25 6 LEU B N 1
ATOM 864 C CA . LEU B 1 6 ? 16.25 3.035 0.383 1 83.25 6 LEU B CA 1
ATOM 865 C C . LEU B 1 6 ? 14.984 3.041 -0.476 1 83.25 6 LEU B C 1
ATOM 867 O O . LEU B 1 6 ? 14.328 2.006 -0.637 1 83.25 6 LEU B O 1
ATOM 871 N N . TYR B 1 7 ? 14.742 4.121 -1.17 1 86.31 7 TYR B N 1
ATOM 872 C CA . TYR B 1 7 ? 13.57 4.258 -2.02 1 86.31 7 TYR B CA 1
ATOM 873 C C . TYR B 1 7 ? 13.711 3.426 -3.291 1 86.31 7 TYR B C 1
ATOM 875 O O . TYR B 1 7 ? 12.758 2.785 -3.732 1 86.31 7 TYR B O 1
ATOM 883 N N . GLU B 1 8 ? 14.898 3.391 -3.76 1 90.31 8 GLU B N 1
ATOM 884 C CA . GLU B 1 8 ? 15.164 2.619 -4.969 1 90.31 8 GLU B CA 1
ATOM 885 C C . GLU B 1 8 ? 15.023 1.123 -4.715 1 90.31 8 GLU B C 1
ATOM 887 O O . GLU B 1 8 ? 14.57 0.379 -5.59 1 90.31 8 GLU B O 1
ATOM 892 N N . SER B 1 9 ? 15.398 0.72 -3.537 1 92 9 SER B N 1
ATOM 893 C CA . SER B 1 9 ? 15.281 -0.702 -3.229 1 92 9 SER B CA 1
ATOM 894 C C . SER B 1 9 ? 13.828 -1.154 -3.236 1 92 9 SER B C 1
ATOM 896 O O . SER B 1 9 ? 13.516 -2.26 -3.686 1 92 9 SER B O 1
ATOM 898 N N . VAL B 1 10 ? 13.008 -0.35 -2.74 1 92.69 10 VAL B N 1
ATOM 899 C CA . VAL B 1 10 ? 11.586 -0.677 -2.729 1 92.69 10 VAL B CA 1
ATOM 900 C C . VAL B 1 10 ? 11.062 -0.754 -4.16 1 92.69 10 VAL B C 1
ATOM 902 O O . VAL B 1 10 ? 10.383 -1.717 -4.527 1 92.69 10 VAL B O 1
ATOM 905 N N . ARG B 1 11 ? 11.414 0.195 -5.012 1 94.56 11 ARG B N 1
ATOM 906 C CA . ARG B 1 11 ? 10.984 0.208 -6.406 1 94.56 11 ARG B CA 1
ATOM 907 C C . ARG B 1 11 ? 11.484 -1.029 -7.145 1 94.56 11 ARG B C 1
ATOM 909 O O . ARG B 1 11 ? 10.742 -1.65 -7.906 1 94.56 11 ARG B O 1
ATOM 916 N N . GLN B 1 12 ? 12.68 -1.39 -6.84 1 94.44 12 GLN B N 1
ATOM 917 C CA . GLN B 1 12 ? 13.281 -2.543 -7.5 1 94.44 12 GLN B CA 1
ATOM 918 C C . GLN B 1 12 ? 12.586 -3.836 -7.094 1 94.44 12 GLN B C 1
ATOM 920 O O . GLN B 1 12 ? 12.359 -4.715 -7.93 1 94.44 12 GLN B O 1
ATOM 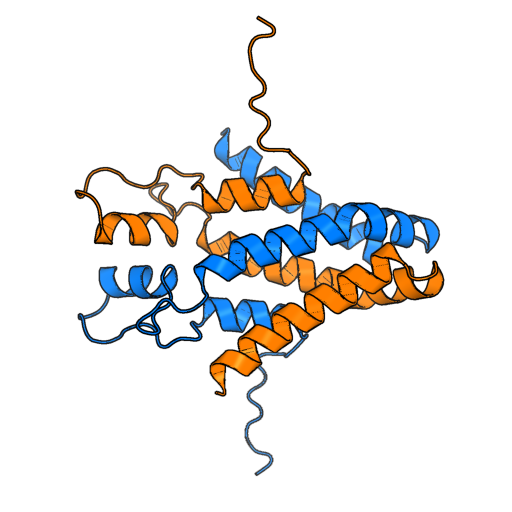925 N N . ARG B 1 13 ? 12.312 -3.887 -5.863 1 95.25 13 ARG B N 1
ATOM 926 C CA . ARG B 1 13 ? 11.617 -5.082 -5.395 1 95.25 13 ARG B CA 1
ATOM 927 C C . ARG B 1 13 ? 10.242 -5.211 -6.043 1 95.25 13 ARG B C 1
ATOM 929 O O . ARG B 1 13 ? 9.875 -6.289 -6.52 1 95.25 13 ARG B O 1
ATOM 936 N N . LEU B 1 14 ? 9.484 -4.18 -6.066 1 97.56 14 LEU B N 1
ATOM 937 C CA . LEU B 1 14 ? 8.156 -4.191 -6.688 1 97.56 14 LEU B CA 1
ATOM 938 C C . LEU B 1 14 ? 8.258 -4.512 -8.172 1 97.56 14 LEU B C 1
ATOM 940 O O . LEU B 1 14 ? 7.469 -5.301 -8.695 1 97.56 14 LEU B O 1
ATOM 944 N N . ASP B 1 15 ? 9.242 -3.957 -8.828 1 97.19 15 ASP B N 1
ATOM 945 C CA . ASP B 1 15 ? 9.445 -4.215 -10.25 1 97.19 15 ASP B CA 1
ATOM 946 C C . ASP B 1 15 ? 9.812 -5.676 -10.492 1 97.19 15 ASP B C 1
ATOM 948 O O . ASP B 1 15 ? 9.391 -6.27 -11.492 1 97.19 15 ASP B O 1
ATOM 952 N N . ALA B 1 16 ? 10.641 -6.223 -9.625 1 96.94 16 ALA B N 1
ATOM 953 C CA . ALA B 1 16 ? 11.047 -7.617 -9.758 1 96.94 16 ALA B CA 1
ATOM 954 C C . ALA B 1 16 ? 9.844 -8.555 -9.633 1 96.94 16 ALA B C 1
ATOM 956 O O . ALA B 1 16 ? 9.695 -9.492 -10.422 1 96.94 16 ALA B O 1
ATOM 957 N N . VAL B 1 17 ? 9.016 -8.258 -8.641 1 97.75 17 VAL B N 1
ATOM 958 C CA . VAL B 1 17 ? 7.824 -9.078 -8.445 1 97.75 17 VAL B CA 1
ATOM 959 C C . VAL B 1 17 ? 6.906 -8.945 -9.656 1 97.75 17 VAL B C 1
ATOM 961 O O . VAL B 1 17 ? 6.402 -9.953 -10.164 1 97.75 17 VAL B O 1
ATOM 964 N N . ALA B 1 18 ? 6.742 -7.762 -10.148 1 97.31 18 ALA B N 1
ATOM 965 C CA . ALA B 1 18 ? 5.895 -7.512 -11.305 1 97.31 18 ALA B CA 1
ATOM 966 C C . ALA B 1 18 ? 6.395 -8.281 -12.531 1 97.31 18 ALA B C 1
ATOM 968 O O . ALA B 1 18 ? 5.598 -8.859 -13.273 1 97.31 18 ALA B O 1
ATOM 969 N N . ARG B 1 19 ? 7.641 -8.297 -12.695 1 97.94 19 ARG B N 1
ATOM 970 C CA . ARG B 1 19 ? 8.234 -8.961 -13.852 1 97.94 19 ARG B CA 1
ATOM 971 C C . ARG B 1 19 ? 7.98 -10.461 -13.805 1 97.94 19 ARG B C 1
ATOM 973 O O . ARG B 1 19 ? 7.605 -11.062 -14.82 1 97.94 19 ARG B O 1
ATOM 980 N N . VAL B 1 20 ? 8.156 -11.039 -12.664 1 98.19 20 VAL B N 1
ATOM 981 C CA . VAL B 1 20 ? 7.977 -12.477 -12.539 1 98.19 20 VAL B CA 1
ATOM 982 C C . VAL B 1 20 ? 6.516 -12.844 -12.789 1 98.19 20 VAL B C 1
ATOM 984 O O . VAL B 1 20 ? 6.219 -13.797 -13.508 1 98.19 20 VAL B O 1
ATOM 987 N N . VAL B 1 21 ? 5.668 -12.086 -12.258 1 98.06 21 VAL B N 1
ATOM 988 C CA . VAL B 1 21 ? 4.246 -12.398 -12.375 1 98.06 21 VAL B CA 1
ATOM 989 C C . VAL B 1 21 ? 3.793 -12.227 -13.82 1 98.06 21 VAL B C 1
ATOM 991 O O . VAL B 1 21 ? 2.947 -12.984 -14.305 1 98.06 21 VAL B O 1
ATOM 994 N N . SER B 1 22 ? 4.359 -11.344 -14.539 1 96.69 22 SER B N 1
ATOM 995 C CA . SER B 1 22 ? 3.951 -11.047 -15.906 1 96.69 22 SER B CA 1
ATOM 996 C C . SER B 1 22 ? 4.582 -12.016 -16.891 1 96.69 22 SER B C 1
ATOM 998 O O . SER B 1 22 ? 3.955 -12.398 -17.891 1 96.69 22 SER B O 1
ATOM 1000 N N . ALA B 1 23 ? 5.77 -12.43 -16.609 1 97.06 23 ALA B N 1
ATOM 1001 C CA . ALA B 1 23 ? 6.504 -13.117 -17.656 1 97.06 23 ALA B CA 1
ATOM 1002 C C . ALA B 1 23 ? 7.02 -14.477 -17.188 1 97.06 23 ALA B C 1
ATOM 1004 O O . ALA B 1 23 ? 7.48 -15.289 -17.984 1 97.06 23 ALA B O 1
ATOM 1005 N N . GLY B 1 24 ? 6.996 -14.656 -15.914 1 97.69 24 GLY B N 1
ATOM 1006 C CA . GLY B 1 24 ? 7.531 -15.906 -15.398 1 97.69 24 GLY B CA 1
ATOM 1007 C C . GLY B 1 24 ? 6.664 -17.109 -15.727 1 97.69 24 GLY B C 1
ATOM 1008 O O . GLY B 1 24 ? 5.496 -16.953 -16.094 1 97.69 24 GLY B O 1
ATOM 1009 N N . ASP B 1 25 ? 7.289 -18.281 -15.602 1 97.81 25 ASP B N 1
ATOM 1010 C CA . ASP B 1 25 ? 6.492 -19.484 -15.75 1 97.81 25 ASP B CA 1
ATOM 1011 C C . ASP B 1 25 ? 5.66 -19.75 -14.5 1 97.81 25 ASP B C 1
ATOM 1013 O O . ASP B 1 25 ? 5.809 -19.062 -13.484 1 97.81 25 ASP B O 1
ATOM 1017 N N . ASP B 1 26 ? 4.82 -20.766 -14.609 1 97.38 26 ASP B N 1
ATOM 1018 C CA . ASP B 1 26 ? 3.855 -21 -13.539 1 97.38 26 ASP B CA 1
ATOM 1019 C C . ASP B 1 26 ? 4.562 -21.312 -12.227 1 97.38 26 ASP B C 1
ATOM 1021 O O . ASP B 1 26 ? 4.113 -20.906 -11.156 1 97.38 26 ASP B O 1
ATOM 1025 N N . ARG B 1 27 ? 5.574 -22.016 -12.312 1 98.06 27 ARG B N 1
ATOM 1026 C CA . ARG B 1 27 ? 6.301 -22.375 -11.094 1 98.06 27 ARG B CA 1
ATOM 1027 C C . ARG B 1 27 ? 6.902 -21.141 -10.438 1 98.06 27 ARG B C 1
ATOM 1029 O O . ARG B 1 27 ? 6.805 -20.969 -9.219 1 98.06 27 ARG B O 1
ATOM 1036 N N . ALA B 1 28 ? 7.523 -20.328 -11.242 1 98.19 28 ALA B N 1
ATOM 1037 C CA . ALA B 1 28 ? 8.125 -19.109 -10.727 1 98.19 28 ALA B CA 1
ATOM 1038 C C . ALA B 1 28 ? 7.059 -18.172 -10.156 1 98.19 28 ALA B C 1
ATOM 1040 O O . ALA B 1 28 ? 7.258 -17.562 -9.102 1 98.19 28 ALA B O 1
ATOM 1041 N N . VAL B 1 29 ? 5.969 -18.094 -10.844 1 98.44 29 VAL B N 1
ATOM 1042 C CA . VAL B 1 29 ? 4.879 -17.219 -10.422 1 98.44 29 VAL B CA 1
ATOM 1043 C C . VAL B 1 29 ? 4.309 -17.703 -9.086 1 98.44 29 VAL B C 1
ATOM 1045 O O . VAL B 1 29 ? 4.094 -16.922 -8.172 1 98.44 29 VAL B O 1
ATOM 1048 N N . THR B 1 30 ? 4.145 -18.953 -8.992 1 98.19 30 THR B N 1
ATOM 1049 C CA . THR B 1 30 ? 3.613 -19.531 -7.758 1 98.19 30 THR B CA 1
ATOM 1050 C C . THR B 1 30 ? 4.566 -19.281 -6.59 1 98.19 30 THR B C 1
ATOM 1052 O O . THR B 1 30 ? 4.137 -18.906 -5.5 1 98.19 30 THR B O 1
ATOM 1055 N N . ALA B 1 31 ? 5.812 -19.453 -6.824 1 97.88 31 ALA B N 1
ATOM 1056 C CA . ALA B 1 31 ? 6.812 -19.281 -5.773 1 97.88 31 ALA B CA 1
ATOM 1057 C C . ALA B 1 31 ? 6.828 -17.828 -5.281 1 97.88 31 ALA B C 1
ATOM 1059 O O . ALA B 1 31 ? 6.832 -17.578 -4.074 1 97.88 31 ALA B O 1
ATOM 1060 N N . VAL B 1 32 ? 6.816 -16.938 -6.215 1 97.44 32 VAL B N 1
ATOM 1061 C CA . VAL B 1 32 ? 6.875 -15.531 -5.863 1 97.44 32 VAL B CA 1
ATOM 1062 C C . VAL B 1 32 ? 5.582 -15.117 -5.164 1 97.44 32 VAL B C 1
ATOM 1064 O O . VAL B 1 32 ? 5.605 -14.32 -4.219 1 97.44 32 VAL B O 1
ATOM 1067 N N . ALA B 1 33 ? 4.504 -15.625 -5.637 1 98.25 33 ALA B N 1
ATOM 1068 C CA . ALA B 1 33 ? 3.227 -15.297 -5.008 1 98.25 33 ALA B CA 1
ATOM 1069 C C . ALA B 1 33 ? 3.213 -15.719 -3.543 1 98.25 33 ALA B C 1
ATOM 1071 O O . ALA B 1 33 ? 2.842 -14.93 -2.668 1 98.25 33 ALA B O 1
ATOM 1072 N N . ARG B 1 34 ? 3.682 -16.859 -3.248 1 97.38 34 ARG B N 1
ATOM 1073 C 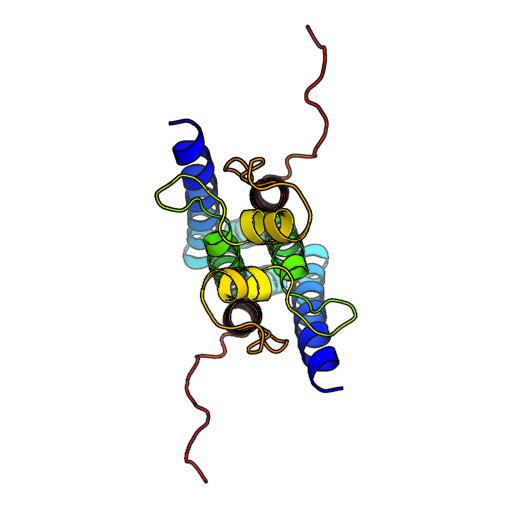CA . ARG B 1 34 ? 3.637 -17.391 -1.893 1 97.38 34 ARG B CA 1
ATOM 1074 C C . ARG B 1 34 ? 4.629 -16.672 -0.984 1 97.38 34 ARG B C 1
ATOM 1076 O O . ARG B 1 34 ? 4.363 -16.484 0.204 1 97.38 34 ARG B O 1
ATOM 1083 N N . SER B 1 35 ? 5.664 -16.188 -1.552 1 95.75 35 SER B N 1
ATOM 1084 C CA . SER B 1 35 ? 6.684 -15.547 -0.729 1 95.75 35 SER B CA 1
ATOM 1085 C C . SER B 1 35 ? 6.414 -14.055 -0.588 1 95.75 35 SER B C 1
ATOM 1087 O O . SER B 1 35 ? 6.66 -13.469 0.47 1 95.75 35 SER B O 1
ATOM 1089 N N . GLU B 1 36 ? 5.863 -13.445 -1.682 1 97 36 GLU B N 1
ATOM 1090 C CA . GLU B 1 36 ? 5.887 -11.984 -1.714 1 97 36 GLU B CA 1
ATOM 1091 C C . GLU B 1 36 ? 4.496 -11.406 -1.453 1 97 36 GLU B C 1
ATOM 1093 O O . GLU B 1 36 ? 4.371 -10.312 -0.906 1 97 36 GLU B O 1
ATOM 1098 N N . VAL B 1 37 ? 3.453 -12.109 -1.774 1 97.5 37 VAL B N 1
ATOM 1099 C CA . VAL B 1 37 ? 2.113 -11.539 -1.714 1 97.5 37 VAL B CA 1
ATOM 1100 C C . VAL B 1 37 ? 1.758 -11.203 -0.267 1 97.5 37 VAL B C 1
ATOM 1102 O O . VAL B 1 37 ? 1.221 -10.133 0.013 1 97.5 37 VAL B O 1
ATOM 1105 N N . PRO B 1 38 ? 2.096 -12.031 0.711 1 97.06 38 PRO B N 1
ATOM 1106 C CA . PRO B 1 38 ? 1.825 -11.641 2.098 1 97.06 38 PRO B CA 1
ATOM 1107 C C . PRO B 1 38 ? 2.502 -10.328 2.482 1 97.06 38 PRO B C 1
ATOM 1109 O O . PRO B 1 38 ? 1.925 -9.523 3.221 1 97.06 38 PRO B O 1
ATOM 1112 N N . HIS B 1 39 ? 3.631 -10.078 1.971 1 96.56 39 HIS B N 1
ATOM 1113 C CA . HIS B 1 39 ? 4.355 -8.844 2.26 1 96.56 39 HIS B CA 1
ATOM 1114 C C . HIS B 1 39 ? 3.689 -7.648 1.589 1 96.56 39 HIS B C 1
ATOM 1116 O O . HIS B 1 39 ? 3.588 -6.574 2.188 1 96.56 39 HIS B O 1
ATOM 1122 N N . LEU B 1 40 ? 3.262 -7.867 0.369 1 97.5 40 LEU B N 1
ATOM 1123 C CA . LEU B 1 40 ? 2.555 -6.809 -0.345 1 97.5 40 LEU B CA 1
ATOM 1124 C C . LEU B 1 40 ? 1.266 -6.434 0.376 1 97.5 40 LEU B C 1
ATOM 1126 O O . LEU B 1 40 ? 0.963 -5.25 0.541 1 97.5 40 LEU B O 1
ATOM 1130 N N . ILE B 1 41 ? 0.564 -7.426 0.838 1 97.56 41 ILE B N 1
ATOM 1131 C CA . ILE B 1 41 ? -0.698 -7.211 1.537 1 97.56 41 ILE B CA 1
ATOM 1132 C C . ILE B 1 41 ? -0.444 -6.453 2.84 1 97.56 41 ILE B C 1
ATOM 1134 O O . ILE B 1 41 ? -1.155 -5.5 3.158 1 97.56 41 ILE B O 1
ATOM 1138 N N . ASP B 1 42 ? 0.563 -6.828 3.529 1 96.44 42 ASP B N 1
ATOM 1139 C CA . ASP B 1 42 ? 0.89 -6.168 4.789 1 96.44 42 ASP B CA 1
ATOM 1140 C C . ASP B 1 42 ? 1.29 -4.711 4.555 1 96.44 42 ASP B C 1
ATOM 1142 O O . ASP B 1 42 ? 0.958 -3.836 5.355 1 96.44 42 ASP B O 1
ATOM 1146 N N . ALA B 1 43 ? 2.035 -4.5 3.5 1 96.62 43 ALA B N 1
ATOM 1147 C CA . ALA B 1 43 ? 2.412 -3.129 3.172 1 96.62 43 ALA B CA 1
ATOM 1148 C C . ALA B 1 43 ? 1.181 -2.281 2.867 1 96.62 43 ALA B C 1
ATOM 1150 O O . ALA B 1 43 ? 1.062 -1.153 3.354 1 96.62 43 ALA B O 1
ATOM 1151 N N . VAL B 1 44 ? 0.275 -2.832 2.074 1 97.19 44 VAL B N 1
ATOM 1152 C CA . VAL B 1 44 ? -0.957 -2.121 1.751 1 97.19 44 VAL B CA 1
ATOM 1153 C C . VAL B 1 44 ? -1.73 -1.816 3.031 1 97.19 44 VAL B C 1
ATOM 1155 O O . VAL B 1 44 ? -2.17 -0.684 3.246 1 97.19 44 VAL B O 1
ATOM 1158 N N . ARG B 1 45 ? -1.824 -2.768 3.887 1 96.56 45 ARG B N 1
ATOM 1159 C CA . ARG B 1 45 ? -2.539 -2.588 5.145 1 96.56 45 ARG B CA 1
ATOM 1160 C C . ARG B 1 45 ? -1.896 -1.491 5.988 1 96.56 45 ARG B C 1
ATOM 1162 O O . ARG B 1 45 ? -2.59 -0.631 6.531 1 96.56 45 ARG B O 1
ATOM 1169 N N . THR B 1 46 ? -0.638 -1.558 6.109 1 94.75 46 THR B N 1
ATOM 1170 C CA . THR B 1 46 ? 0.114 -0.585 6.895 1 94.75 46 THR B CA 1
ATOM 1171 C C . THR B 1 46 ? -0.101 0.827 6.355 1 94.75 46 THR B C 1
ATOM 1173 O O . THR B 1 46 ? -0.39 1.75 7.121 1 94.75 46 THR B O 1
ATOM 1176 N N . LEU B 1 47 ? -0.048 0.958 5.051 1 95 47 LEU B N 1
ATOM 1177 C CA . LEU B 1 47 ? -0.121 2.268 4.41 1 95 47 LEU B CA 1
ATOM 1178 C C . LEU B 1 47 ? -1.551 2.797 4.418 1 95 47 LEU B C 1
ATOM 1180 O O . LEU B 1 47 ? -1.772 3.992 4.621 1 95 47 LEU B O 1
ATOM 1184 N N . MET B 1 48 ? -2.514 1.913 4.238 1 93.75 48 MET B N 1
ATOM 1185 C CA . MET B 1 48 ? -3.914 2.322 4.188 1 93.75 48 MET B CA 1
ATOM 1186 C C . MET B 1 48 ? -4.402 2.77 5.559 1 93.75 48 MET B C 1
ATOM 1188 O O . MET B 1 48 ? -5.273 3.633 5.664 1 93.75 48 MET B O 1
ATOM 1192 N N . ALA B 1 49 ? -3.863 2.252 6.547 1 91.56 49 ALA B N 1
ATOM 1193 C CA . ALA B 1 49 ? -4.281 2.572 7.91 1 91.56 49 ALA B CA 1
ATOM 1194 C C . ALA B 1 49 ? -4.203 4.074 8.172 1 91.56 49 ALA B C 1
ATOM 1196 O O . ALA B 1 49 ? -5.055 4.637 8.867 1 91.56 49 ALA B O 1
ATOM 1197 N N . GLY B 1 50 ? -3.254 4.672 7.605 1 87.62 50 GLY B N 1
ATOM 1198 C CA . GLY B 1 50 ? -3.07 6.102 7.793 1 87.62 50 GLY B CA 1
ATOM 1199 C C . GLY B 1 50 ? -4.145 6.938 7.121 1 87.62 50 GLY B C 1
ATOM 1200 O O . GLY B 1 50 ? -4.309 8.117 7.434 1 87.62 50 GLY B O 1
ATOM 1201 N N . HIS B 1 51 ? -4.891 6.324 6.242 1 88.06 51 HIS B N 1
ATOM 1202 C CA . HIS B 1 51 ? -5.879 7.055 5.461 1 88.06 51 HIS B CA 1
ATOM 1203 C C . HIS B 1 51 ? -7.297 6.668 5.867 1 88.06 51 HIS B C 1
ATOM 1205 O O . HIS B 1 51 ? -8.266 7.152 5.281 1 88.06 51 HIS B O 1
ATOM 1211 N N . GLU B 1 52 ? -7.363 5.777 6.82 1 87.44 52 GLU B N 1
ATOM 1212 C CA . GLU B 1 52 ? -8.672 5.492 7.398 1 87.44 52 GLU B CA 1
ATOM 1213 C C . GLU B 1 52 ? -9.133 6.633 8.305 1 87.44 52 GLU B C 1
ATOM 1215 O O . GLU B 1 52 ? -8.328 7.234 9.016 1 87.44 52 GLU B O 1
ATOM 1220 N N . PRO B 1 53 ? -10.414 6.891 8.227 1 83.12 53 PRO B N 1
ATOM 1221 C CA . PRO B 1 53 ? -10.898 8.016 9.031 1 83.12 53 PRO B CA 1
ATOM 1222 C C . PRO B 1 53 ? -10.695 7.809 10.523 1 83.12 53 PRO B C 1
ATOM 1224 O O . PRO B 1 53 ? -10.82 6.684 11.023 1 83.12 53 PRO B O 1
ATOM 1227 N N . ASN B 1 54 ? -10.328 8.93 11.18 1 79.31 54 ASN B N 1
ATOM 1228 C CA . ASN B 1 54 ? -10.266 8.883 12.633 1 79.31 54 ASN B CA 1
ATOM 1229 C C . ASN B 1 54 ? -11.648 8.992 13.266 1 79.31 54 ASN B C 1
ATOM 1231 O O . ASN B 1 54 ? -12.664 8.867 12.57 1 79.31 54 ASN B O 1
ATOM 1235 N N . GLU B 1 55 ? -11.688 9.281 14.531 1 80.38 55 GLU B N 1
ATOM 1236 C CA . GLU B 1 55 ? -12.93 9.258 15.289 1 80.38 55 GLU B CA 1
ATOM 1237 C C . GLU B 1 55 ? -13.875 10.367 14.828 1 80.38 55 GLU B C 1
ATOM 1239 O O . GLU B 1 55 ? -15.094 10.234 14.93 1 80.38 55 GLU B O 1
ATOM 1244 N N . ILE B 1 56 ? -13.359 11.43 14.25 1 77.06 56 ILE B N 1
ATOM 1245 C CA . ILE B 1 56 ? -14.195 12.555 13.852 1 77.06 56 ILE B CA 1
ATOM 1246 C C . ILE B 1 56 ? -14.398 12.539 12.336 1 77.06 56 ILE B C 1
ATOM 1248 O O . ILE B 1 56 ? -14.922 13.5 11.758 1 77.06 56 ILE B O 1
ATOM 1252 N N . GLY B 1 57 ? -13.883 11.406 11.672 1 77.5 57 GLY B N 1
ATOM 1253 C CA . GLY B 1 57 ? -14.172 11.203 10.258 1 77.5 57 GLY B CA 1
ATOM 1254 C C . GLY B 1 57 ? -13.125 11.812 9.344 1 77.5 57 GLY B C 1
ATOM 1255 O O . GLY B 1 57 ? -13.336 11.906 8.133 1 77.5 57 GLY B O 1
ATOM 1256 N N . GLU B 1 58 ? -12.016 12.227 9.898 1 77.88 58 GLU B N 1
ATOM 1257 C CA . GLU B 1 58 ? -10.953 12.852 9.117 1 77.88 58 GLU B CA 1
ATOM 1258 C C . GLU B 1 58 ? -9.867 11.836 8.758 1 77.88 58 GLU B C 1
ATOM 1260 O O . GLU B 1 58 ? -9.602 10.906 9.523 1 77.88 58 GLU B O 1
ATOM 1265 N N . CYS B 1 59 ? -9.352 12.07 7.535 1 85.12 59 CYS B N 1
ATOM 1266 C CA . CYS B 1 59 ? -8.156 11.305 7.184 1 85.12 59 CYS B CA 1
ATOM 1267 C C . CYS B 1 59 ? -6.918 11.906 7.844 1 85.12 59 CYS B C 1
ATOM 1269 O O . CYS B 1 59 ? -6.516 13.023 7.523 1 85.12 59 CYS B O 1
ATOM 1271 N N . PRO B 1 60 ? -6.355 11.195 8.656 1 80.56 60 PRO B N 1
ATOM 1272 C CA . PRO B 1 60 ? -5.211 11.758 9.383 1 80.56 60 PRO B CA 1
ATOM 1273 C C . PRO B 1 60 ? -4.062 12.156 8.461 1 80.56 60 PRO B C 1
ATOM 1275 O O . PRO B 1 60 ? -3.436 13.195 8.664 1 80.56 60 PRO B O 1
ATOM 1278 N N . ALA B 1 61 ? -3.834 11.445 7.43 1 78.69 61 ALA B N 1
ATOM 1279 C CA . ALA B 1 61 ? -2.699 11.711 6.547 1 78.69 61 ALA B CA 1
ATOM 1280 C C . ALA B 1 61 ? -2.977 12.898 5.637 1 78.69 61 ALA B C 1
ATOM 1282 O O . ALA B 1 61 ? -2.094 13.734 5.406 1 78.69 61 ALA B O 1
ATOM 1283 N N . CYS B 1 62 ? -4.277 12.992 5.148 1 77.31 62 CYS B N 1
ATOM 1284 C CA . CYS B 1 62 ? -4.57 14 4.141 1 77.31 62 CYS B CA 1
ATOM 1285 C C . CYS B 1 62 ? -4.98 15.32 4.793 1 77.31 62 CYS B C 1
ATOM 1287 O O . CYS B 1 62 ? -4.797 16.391 4.211 1 77.31 62 CYS B O 1
ATOM 1289 N N . SER B 1 63 ? -5.957 15.258 5.789 1 64.69 63 SER B N 1
ATOM 1290 C CA . SER B 1 63 ? -6.371 16.5 6.453 1 64.69 63 SER B CA 1
ATOM 1291 C C . SER B 1 63 ? -5.164 17.344 6.824 1 64.69 63 SER B C 1
ATOM 1293 O O . SER B 1 63 ? -5.219 18.578 6.75 1 64.69 63 SER B O 1
ATOM 1295 N N . ARG B 1 64 ? -4.285 16.625 7.086 1 57.06 64 ARG B N 1
ATOM 1296 C CA . ARG B 1 64 ? -3.076 17.281 7.574 1 57.06 64 ARG B CA 1
ATOM 1297 C C . ARG B 1 64 ? -2.359 18.016 6.449 1 57.06 64 ARG B C 1
ATOM 1299 O O . ARG B 1 64 ? -1.882 19.141 6.637 1 57.06 64 ARG B O 1
ATOM 1306 N N . THR B 1 65 ? -2.324 17.375 5.262 1 56.91 65 THR B N 1
ATOM 1307 C CA . THR B 1 65 ? -1.707 17.984 4.086 1 56.91 65 THR B CA 1
ATOM 1308 C C . THR B 1 65 ? -2.443 19.25 3.68 1 56.91 65 THR B C 1
ATOM 1310 O O . THR B 1 65 ? -1.815 20.25 3.33 1 56.91 65 THR B O 1
ATOM 1313 N N . LEU B 1 66 ? -3.738 19.219 3.773 1 56.5 66 LEU B N 1
ATOM 1314 C CA . LEU B 1 66 ? -4.547 20.359 3.352 1 56.5 66 LEU B CA 1
ATOM 1315 C C . LEU B 1 66 ? -4.473 21.5 4.375 1 56.5 66 LEU B C 1
ATOM 1317 O O . LEU B 1 66 ? -4.508 22.672 4.012 1 56.5 66 LEU B O 1
ATOM 1321 N N . ARG B 1 67 ? -4.633 21.078 5.648 1 53.5 67 ARG B N 1
ATOM 1322 C CA . ARG B 1 67 ? -4.586 22.141 6.641 1 53.5 67 ARG B CA 1
ATOM 1323 C C . ARG B 1 67 ? -3.348 23.016 6.453 1 53.5 67 ARG B C 1
ATOM 1325 O O . ARG B 1 67 ? -3.381 24.219 6.715 1 53.5 67 ARG B O 1
ATOM 1332 N N . ARG B 1 68 ? -2.217 22.438 6.074 1 51.69 68 ARG B N 1
ATOM 1333 C CA . ARG B 1 68 ? -1.058 23.297 5.848 1 51.69 68 ARG B CA 1
ATOM 1334 C C . ARG B 1 68 ? -1.331 24.312 4.742 1 51.69 68 ARG B C 1
ATOM 1336 O O . ARG B 1 68 ? -0.771 25.406 4.746 1 51.69 68 ARG B O 1
ATOM 1343 N N . TRP B 1 69 ? -2.117 23.891 3.764 1 50.34 69 TRP B N 1
ATOM 1344 C CA . TRP B 1 69 ? -2.275 24.797 2.633 1 50.34 69 TRP B CA 1
ATOM 1345 C C . TRP B 1 69 ? -3.592 25.562 2.727 1 50.34 69 TRP B C 1
ATOM 1347 O O . TRP B 1 69 ? -3.691 26.703 2.264 1 50.34 69 TRP B O 1
ATOM 1357 N N . THR B 1 70 ? -4.688 24.906 2.836 1 49.59 70 THR B N 1
ATOM 1358 C CA . THR B 1 70 ? -5.93 25.656 2.707 1 49.59 70 THR B CA 1
ATOM 1359 C C . THR B 1 70 ? -6.516 25.984 4.082 1 49.59 70 THR B C 1
ATOM 1361 O O . THR B 1 70 ? -6.137 25.359 5.078 1 49.59 70 THR B O 1
ATOM 1364 N N . LYS B 1 71 ? -7.449 26.938 4.172 1 47.62 71 LYS B N 1
ATOM 1365 C CA . LYS B 1 71 ? -8.297 27.469 5.238 1 47.62 71 LYS B CA 1
ATOM 1366 C C . LYS B 1 71 ? -8.914 26.328 6.059 1 47.62 71 LYS B C 1
ATOM 1368 O O . LYS B 1 71 ? -9.289 25.297 5.508 1 47.62 71 LYS B O 1
ATOM 1373 N N . PRO B 1 72 ? -8.992 26.359 7.445 1 47.53 72 PRO B N 1
ATOM 1374 C CA . PRO B 1 72 ? -9.445 25.453 8.508 1 47.53 72 PRO B CA 1
ATOM 1375 C C . PRO B 1 72 ? -10.586 24.547 8.062 1 47.53 72 PRO B C 1
ATOM 1377 O O . PRO B 1 72 ? -10.805 23.5 8.656 1 47.53 72 PRO B O 1
ATOM 1380 N N . TRP B 1 73 ? -11.375 24.984 7.168 1 48.75 73 TRP B N 1
ATOM 1381 C CA . TRP B 1 73 ? -12.719 24.422 7.055 1 48.75 73 TRP B CA 1
ATOM 1382 C C . TRP B 1 73 ? -12.727 23.188 6.16 1 48.75 73 TRP B C 1
ATOM 1384 O O . TRP B 1 73 ? -13.75 22.516 6.031 1 48.75 73 TRP B O 1
ATOM 1394 N N . ARG B 1 74 ? -11.695 23 5.277 1 52.19 74 ARG B N 1
ATOM 1395 C CA . ARG B 1 74 ? -12 21.953 4.324 1 52.19 74 ARG B CA 1
ATOM 1396 C C . ARG B 1 74 ? -11.383 20.625 4.762 1 52.19 74 ARG B C 1
ATOM 1398 O O . ARG B 1 74 ? -10.172 20.422 4.652 1 52.19 74 ARG B O 1
ATOM 1405 N N . ARG B 1 75 ? -11.852 20.078 5.801 1 51.94 75 ARG B N 1
ATOM 1406 C CA . ARG B 1 75 ? -11.523 18.781 6.371 1 51.94 75 ARG B CA 1
ATOM 1407 C C . ARG B 1 75 ? -11.57 17.688 5.309 1 51.94 75 ARG B C 1
ATOM 1409 O O . ARG B 1 75 ? -12.531 17.609 4.535 1 51.94 75 ARG B O 1
ATOM 1416 N N . PRO B 1 76 ? -10.359 17.188 4.934 1 56.53 76 PRO B N 1
ATOM 1417 C CA . PRO B 1 76 ? -10.594 16.172 3.906 1 56.53 76 PRO B CA 1
ATOM 1418 C C . PRO B 1 76 ? -11.648 15.156 4.316 1 56.53 76 PRO B C 1
ATOM 1420 O O . PRO B 1 76 ? -11.664 14.711 5.469 1 56.53 76 PRO B O 1
ATOM 1423 N N . THR B 1 77 ? -12.711 15.227 3.508 1 63.28 77 THR B N 1
ATOM 1424 C CA . THR B 1 77 ? -13.836 14.328 3.721 1 63.28 77 THR B CA 1
ATOM 1425 C C . THR B 1 77 ? -13.406 12.867 3.568 1 63.28 77 THR B C 1
ATOM 1427 O O . THR B 1 77 ? -12.461 12.57 2.832 1 63.28 77 THR B O 1
ATOM 1430 N N . SER B 1 78 ? -13.367 12.133 4.645 1 65.56 78 SER B N 1
ATOM 1431 C CA . SER B 1 78 ? -13.281 10.68 4.492 1 65.56 78 SER B CA 1
ATOM 1432 C C . SER B 1 78 ? -14.32 10.172 3.502 1 65.56 78 SER B C 1
ATOM 1434 O O . SER B 1 78 ? -15.461 10.641 3.496 1 65.56 78 SER B O 1
ATOM 1436 N N . PRO B 1 79 ? -13.992 9.195 2.561 1 81.75 79 PRO B N 1
ATOM 1437 C CA . PRO B 1 79 ? -12.641 8.719 2.25 1 81.75 79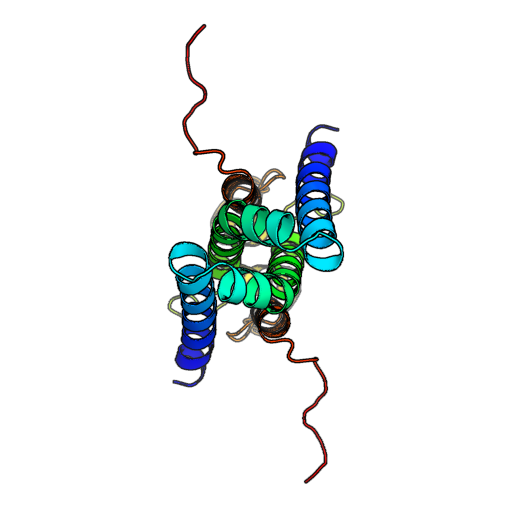 PRO B CA 1
ATOM 1438 C C . PRO B 1 79 ? -11.812 9.758 1.503 1 81.75 79 PRO B C 1
ATOM 1440 O O . PRO B 1 79 ? -12.336 10.484 0.655 1 81.75 79 PRO B O 1
ATOM 1443 N N . CYS B 1 80 ? -10.633 9.898 1.897 1 85.94 80 CYS B N 1
ATOM 1444 C CA . CYS B 1 80 ? -9.734 10.836 1.229 1 85.94 80 CYS B CA 1
ATOM 1445 C C . CYS B 1 80 ? -9.383 10.352 -0.171 1 85.94 80 CYS B C 1
ATOM 1447 O O . CYS B 1 80 ? -9.617 9.188 -0.505 1 85.94 80 CYS B O 1
ATOM 1449 N N . THR B 1 81 ? -8.844 11.25 -0.962 1 86.44 81 THR B N 1
ATOM 1450 C CA . THR B 1 81 ? -8.516 10.953 -2.354 1 86.44 81 THR B CA 1
ATOM 1451 C C . THR B 1 81 ? -7.449 9.867 -2.438 1 86.44 81 THR B C 1
ATOM 1453 O O . THR B 1 81 ? -7.461 9.047 -3.355 1 86.44 81 THR B O 1
ATOM 1456 N N . VAL B 1 82 ? -6.535 9.82 -1.542 1 88.25 82 VAL B N 1
ATOM 1457 C CA . VAL B 1 82 ? -5.457 8.836 -1.569 1 88.25 82 VAL B CA 1
ATOM 1458 C C . VAL B 1 82 ? -6.023 7.441 -1.3 1 88.25 82 VAL B C 1
ATOM 1460 O O . VAL B 1 82 ? -5.676 6.48 -1.988 1 88.25 82 VAL B O 1
ATOM 1463 N N . TYR B 1 83 ? -6.883 7.379 -0.263 1 91.19 83 TYR B N 1
ATOM 1464 C CA . TYR B 1 83 ? -7.543 6.105 0.004 1 91.19 83 TYR B CA 1
ATOM 1465 C C . TYR B 1 83 ? -8.297 5.613 -1.226 1 91.19 83 TYR B C 1
ATOM 1467 O O . TYR B 1 83 ? -8.203 4.441 -1.594 1 91.19 83 TYR B O 1
ATOM 1475 N N . LEU B 1 84 ? -8.984 6.512 -1.837 1 90 84 LEU B N 1
ATOM 1476 C CA . LEU B 1 84 ? -9.781 6.145 -3 1 90 84 LEU B CA 1
ATOM 1477 C C . LEU B 1 84 ? -8.891 5.727 -4.164 1 90 84 LEU B C 1
ATOM 1479 O O . LEU B 1 84 ? -9.227 4.797 -4.906 1 90 84 LEU B O 1
ATOM 1483 N N . ALA B 1 85 ? -7.809 6.391 -4.367 1 91.81 85 ALA B N 1
ATOM 1484 C CA . ALA B 1 85 ? -6.871 6.023 -5.426 1 91.81 85 ALA B CA 1
ATOM 1485 C C . ALA B 1 85 ? -6.285 4.637 -5.18 1 91.81 85 ALA B C 1
ATOM 1487 O O . ALA B 1 85 ? -6.168 3.832 -6.109 1 91.81 85 ALA B O 1
ATOM 1488 N N . ALA B 1 86 ? -5.953 4.398 -3.961 1 93.88 86 ALA B N 1
ATOM 1489 C CA . ALA B 1 86 ? -5.422 3.08 -3.615 1 93.88 86 ALA B CA 1
ATOM 1490 C C . ALA B 1 86 ? -6.48 1.995 -3.811 1 93.88 86 ALA B C 1
ATOM 1492 O O . ALA B 1 86 ? -6.18 0.912 -4.316 1 93.88 86 ALA B O 1
ATOM 1493 N N . ARG B 1 87 ? -7.688 2.342 -3.357 1 93 87 ARG B N 1
ATOM 1494 C CA . ARG B 1 87 ? -8.781 1.398 -3.562 1 93 87 ARG B CA 1
ATOM 1495 C C . ARG B 1 87 ? -8.992 1.115 -5.047 1 93 87 ARG B C 1
ATOM 1497 O O . ARG B 1 87 ? -9.203 -0.034 -5.441 1 93 87 ARG B O 1
ATOM 1504 N N . ARG B 1 88 ? -8.953 2.094 -5.832 1 92.06 88 ARG B N 1
ATOM 1505 C CA . ARG B 1 88 ? -9.117 1.932 -7.273 1 92.06 88 ARG B CA 1
ATOM 1506 C C . ARG B 1 88 ? -8.031 1.032 -7.848 1 92.06 88 ARG B C 1
ATOM 1508 O O . ARG B 1 88 ? -8.297 0.194 -8.711 1 92.06 88 ARG B O 1
ATOM 1515 N N . ALA B 1 8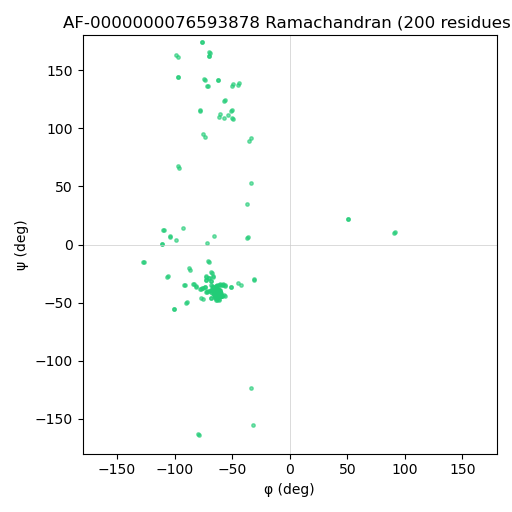9 ? -6.891 1.196 -7.363 1 92.88 89 ALA B N 1
ATOM 1516 C CA . ALA B 1 89 ? -5.789 0.358 -7.832 1 92.88 89 ALA B CA 1
ATOM 1517 C C . ALA B 1 89 ? -6.027 -1.107 -7.477 1 92.88 89 ALA B C 1
ATOM 1519 O O . ALA B 1 89 ? -5.715 -2.002 -8.266 1 92.88 89 ALA B O 1
ATOM 1520 N N . LEU B 1 90 ? -6.625 -1.297 -6.336 1 92.25 90 LEU B N 1
ATOM 1521 C CA . LEU B 1 90 ? -6.859 -2.658 -5.867 1 92.25 90 LEU B CA 1
ATOM 1522 C C . LEU B 1 90 ? -7.969 -3.326 -6.672 1 92.25 90 LEU B C 1
ATOM 1524 O O . LEU B 1 90 ? -7.969 -4.547 -6.84 1 92.25 90 LEU B O 1
ATOM 1528 N N . PHE B 1 91 ? -8.891 -2.566 -7.137 1 88.62 91 PHE B N 1
ATOM 1529 C CA . PHE B 1 91 ? -10.086 -3.141 -7.75 1 88.62 91 PHE B CA 1
ATOM 1530 C C . PHE B 1 91 ? -10.086 -2.902 -9.25 1 88.62 91 PHE B C 1
ATOM 1532 O O . PHE B 1 91 ? -11.016 -3.324 -9.953 1 88.62 91 PHE B O 1
ATOM 1539 N N . ASP B 1 92 ? -9 -2.48 -9.797 1 74.81 92 ASP B N 1
ATOM 1540 C CA . ASP B 1 92 ? -8.906 -2.16 -11.219 1 74.81 92 ASP B CA 1
ATOM 1541 C C . ASP B 1 92 ? -10.031 -1.223 -11.641 1 74.81 92 ASP B C 1
ATOM 1543 O O . ASP B 1 92 ? -10.656 -1.421 -12.688 1 74.81 92 ASP B O 1
ATOM 1547 N N . GLU B 1 93 ? -10.562 -0.545 -10.695 1 63.66 93 GLU B N 1
ATOM 1548 C CA . GLU B 1 93 ? -11.594 0.423 -11.055 1 63.66 93 GLU B CA 1
ATOM 1549 C C . GLU B 1 93 ? -10.984 1.653 -11.727 1 63.66 93 GLU B C 1
ATOM 1551 O O . GLU B 1 93 ? -9.938 2.139 -11.297 1 63.66 93 GLU B O 1
ATOM 1556 N N . THR B 1 94 ? -10.93 1.586 -13.07 1 51.62 94 THR B N 1
ATOM 1557 C CA . THR B 1 94 ? -10.43 2.748 -13.805 1 51.62 94 THR B CA 1
ATOM 1558 C C . THR B 1 94 ? -11.242 3.992 -13.445 1 51.62 94 THR B C 1
ATOM 1560 O O . THR B 1 94 ? -12.414 3.895 -13.094 1 51.62 94 THR B O 1
ATOM 1563 N N . ASP B 1 95 ? -10.531 5.086 -12.961 1 46.88 95 ASP B N 1
ATOM 1564 C CA . ASP B 1 95 ? -11.25 6.344 -12.797 1 46.88 95 ASP B CA 1
ATOM 1565 C C . ASP B 1 95 ? -12.258 6.547 -13.93 1 46.88 95 ASP B C 1
ATOM 1567 O O . ASP B 1 95 ? -12.617 7.68 -14.25 1 46.88 95 ASP B O 1
ATOM 1571 N N . GLU B 1 96 ? -12.5 5.707 -14.789 1 43.41 96 GLU B N 1
ATOM 1572 C CA . GLU B 1 96 ? -13.461 6.168 -15.789 1 43.41 96 GLU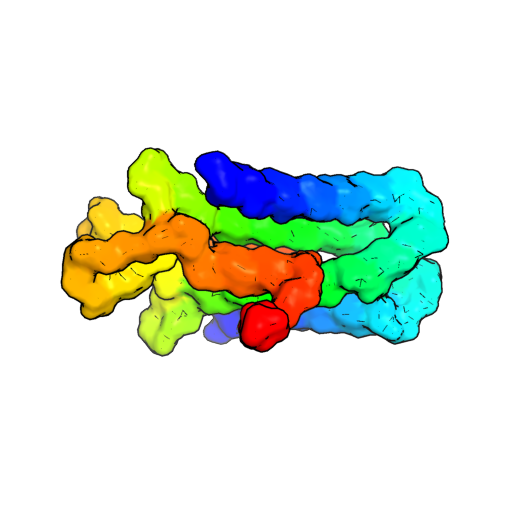 B CA 1
ATOM 1573 C C . GLU B 1 96 ? -14.742 6.668 -15.125 1 43.41 96 GLU B C 1
ATOM 1575 O O . GLU B 1 96 ? -15.281 6.016 -14.227 1 43.41 96 GLU B O 1
ATOM 1580 N N . PRO B 1 97 ? -15.008 7.996 -15.18 1 37.81 97 PRO B N 1
ATOM 1581 C CA . PRO B 1 97 ? -16.328 8.5 -14.797 1 37.81 97 PRO B CA 1
ATOM 1582 C C . PRO B 1 97 ? -17.453 7.535 -15.18 1 37.81 97 PRO B C 1
ATOM 1584 O O . PRO B 1 97 ? -17.453 6.988 -16.281 1 37.81 97 PRO B O 1
ATOM 1587 N N . ARG B 1 98 ? -17.938 6.547 -14.438 1 36.34 98 ARG B N 1
ATOM 1588 C CA . ARG B 1 98 ? -19.266 6.066 -14.844 1 36.34 98 ARG B CA 1
ATOM 1589 C C . ARG B 1 98 ? -20.109 7.199 -15.398 1 36.34 98 ARG B C 1
ATOM 1591 O O . ARG B 1 98 ? -20.719 7.953 -14.641 1 36.34 98 ARG B O 1
ATOM 1598 N N . HIS B 1 99 ? -19.906 7.977 -16.234 1 34.03 99 HIS B N 1
ATOM 1599 C CA . HIS B 1 99 ? -20.891 8.875 -16.828 1 34.03 99 HIS B CA 1
ATOM 1600 C C . HIS B 1 99 ? -22.266 8.227 -16.859 1 34.03 99 HIS B C 1
ATOM 1602 O O . HIS B 1 99 ? -22.406 7.012 -16.703 1 34.03 99 HIS B O 1
ATOM 1608 N N . ALA B 1 100 ? -23.156 8.938 -18.078 1 30.8 100 ALA B N 1
ATOM 1609 C CA . ALA B 1 100 ? -24.344 9.539 -18.656 1 30.8 100 ALA B CA 1
ATOM 1610 C C . ALA B 1 100 ? -25.219 8.484 -19.359 1 30.8 100 ALA B C 1
ATOM 1612 O O . ALA B 1 100 ? -25.953 8.805 -20.281 1 30.8 100 ALA B O 1
ATOM 1613 N N . LEU B 1 101 ? -24.844 7.27 -19.016 1 27.61 101 LEU B N 1
ATOM 1614 C CA . LEU B 1 101 ? -25.922 6.602 -19.719 1 27.61 101 LEU B CA 1
ATOM 1615 C C . LEU B 1 101 ? -27.266 6.941 -19.078 1 27.61 101 LEU B C 1
ATOM 1617 O O . LEU B 1 101 ? -28.297 6.34 -19.422 1 27.61 101 LEU B O 1
ATOM 1621 N N . HIS B 1 102 ? -27.312 7.902 -18.078 1 26.16 102 HIS B N 1
ATOM 1622 C CA . HIS B 1 102 ? -28.719 8.289 -18.188 1 26.16 102 HIS B CA 1
ATOM 1623 C C . HIS B 1 102 ? -28.984 9.062 -19.484 1 26.16 102 HIS B C 1
ATOM 1625 O O . HIS B 1 102 ? -28.172 9.922 -19.859 1 26.16 102 HIS B O 1
#

Solvent-accessible surface area (backbone atoms only — not comparable to full-atom values): 11025 Å² total; per-residue (Å²): 109,70,64,60,50,56,55,47,50,53,52,49,49,53,50,52,54,49,48,36,46,72,68,42,52,67,68,54,24,31,52,47,35,56,65,44,45,64,20,50,49,45,19,39,51,58,52,48,56,47,36,42,52,48,97,88,42,35,11,52,31,54,28,28,49,39,53,76,71,46,72,91,79,67,58,37,54,52,75,27,72,66,47,50,52,28,49,25,31,58,63,69,48,64,84,65,75,84,68,68,89,107,110,71,64,58,51,56,55,47,50,53,53,49,51,53,50,52,53,49,48,35,45,73,68,42,53,67,68,58,24,31,53,47,35,55,67,43,45,64,20,50,50,44,20,39,52,57,52,48,56,48,36,43,52,47,95,88,42,34,11,51,29,53,28,27,48,38,51,76,71,45,70,89,77,66,58,37,55,52,77,27,70,66,47,50,51,26,49,25,30,58,65,68,48,64,83,62,74,81,75,66,81,112

Foldseek 3Di:
DVVVVVVVVVVVVVVVLVCCCVDNDPVSVVVSCVVPVVVVVVVLVVVLVQQAADPVQARNVVQVVCVVPDDPPPGQGPNHPVNVVSVCVVVVPDPPPPDDPD/DVVVVVVVVVVVVVVVLVCCCVPNDPVSVVVSCVVPVVVVVVVLVVVLVQQAADPVQARNVVQVVVVVPDDPPPGQHPNHPVNVVSVCVVVVPPPPPPDDPD

Sequence (204 aa):
MFLRELYESVRQRLDAVARVVSAGDDRAVTAVARSEVPHLIDAVRTLMAGHEPNEIGECPACSRTLRRWTKPWRRPTSPCTVYLAARRALFDETDEPRHALHMFLRELYESVRQRLDAVARVVSAGDDRAVTAVARSEVPHLIDAVRTLMAGHEPNEIGECPACSRTLRRWTKPWRRPTSPCTVYLAARRALFDETDEPRHALH

Secondary structure (DSSP, 8-state):
-HHHHHHHHHHHHHHHHHHHHHHS-HHHHHHHHHHHHHHHHHHHHHHHHTTS--TTSB-HHHHHHHHHHS-TT---BSSPHHHHHHHHHHHT-------TT-/-HHHHHHHHHHHHHHHHHHHHHHS-HHHHHHHHHHHHHHHHHHHHHHHHTTS--TTSB-HHHHHHHHHHS-TT---BSSPHHHHHHHHHHHT----------

Radius of gyration: 18.42 Å; Cα contacts (8 Å, |Δi|>4): 247; chains: 2; bounding box: 57×52×40 Å

pLDDT: mean 80.01, std 20.35, range [25.95, 98.44]